Protein AF-0000000070921105 (afdb_homodimer)

Organism: NCBI:txid713585

InterPro domains:
  IPR004942 Roadblock/LAMTOR2 domain [PF03259] (17-95)
  IPR004942 Roadblock/LAMTOR2 domain [SM00960] (6-96)
  IPR053141 Mycobacterial serine protease inhibitor Rv3364c [PTHR36222] (3-110)

Secondary structure (DSSP, 8-state):
-HHHHHHHHHHHHHHH-TTEEEEEEEETTS-EEEEE--TT--HHHHHHHHHHHHHHHHHHHHHTT--SEEEEEEEETTEEEEEEEETTTEEEEEEE-TT--HHHHHHHHHHHHHHHHHH-/-HHHHHHHHHHHHHHH-TTEEEEEEEETTS-EEEEE--TT--HHHHHHHHHHHHHHHHHHHHHTT--SEEEEEEEETTEEEEEEEETTTEEEEEEE-TT--HHHHHHHHHHHHHHHHHH-

Nearest PDB structures (foldseek):
  9jue-assembly1_E  TM=9.634E-01  e=1.262E-12  Promethearchaeum syntrophicum
  7yh1-assembly2_C  TM=9.330E-01  e=8.224E-09  Promethearchaeum syntrophicum
  6izw-assembly1_B  TM=9.252E-01  e=7.390E-08  Myxococcus xanthus DK 1622
  1veu-assembly1_A  TM=7.913E-01  e=1.656E-04  Mus musculus
  2zl1-assembly1_A  TM=7.909E-01  e=2.099E-04  unclassified

Foldseek 3Di:
DLLVLLAVLQVVLCVQDVFWQWKFKAWLQQHTSYIDHDPPDDPVVVSVVLNVCSVVQQVVCVVVVVPGDAKDWDDDPAWIWIWGAQPNTIIMIITGGNPDDVVVSVVSRVVSSPSSNVSD/DLLVLLAVLQVVLCVQDVFWQWKFKAWLQQHTSYIDHDPPDDPVVVSVVLNVCSVVQQVVCVVVVVPGDAKDWDDDPAWIWIWGAQPNTIIMIITGGNPDDVVVSVVSRVVSSPSSNVSD

Sequence (240 aa):
MRADMLDSILKDLNGTSADIEASAVISTDGLMMAALLPAGMDEDRVGAMSAAMLSLGERTAQELARGTMEQVLVKGNKGYILMTGAGSEAVLTVLSKPNAKLGLIFLDVKRAAESIVDVIMRADMLDSILKDLNGTSADIEASAVISTDGLMMAALLPAGMDEDRVGAMSAAMLSLGERTAQELARGTMEQVLVKGNKGYILMTGAGSEAVLTVLSKPNAKLGLIFLDVKRAAESIVDVI

pLDDT: mean 94.78, std 3.34, range [80.25, 97.94]

Solvent-accessible surface area (backbone atoms only — not comparable to full-atom values): 12154 Å² total; per-residue (Å²): 109,62,52,57,53,47,44,50,48,48,52,53,50,47,67,75,33,91,39,41,61,30,38,33,34,28,32,70,89,41,46,76,63,37,72,50,64,50,92,88,61,53,64,68,56,53,36,51,46,51,32,51,49,50,54,51,47,40,50,43,21,49,77,69,65,12,47,58,56,46,33,39,37,40,35,18,77,49,7,36,40,40,35,34,50,17,70,90,52,28,30,38,35,36,32,30,40,58,83,45,61,58,73,58,49,51,52,51,49,51,53,46,23,56,54,48,39,76,62,104,110,60,53,57,51,48,45,48,48,48,50,53,52,46,66,73,33,90,38,42,59,31,37,34,34,29,32,72,89,41,46,76,65,38,73,49,62,49,91,87,61,53,64,68,57,54,35,52,44,49,31,52,49,49,55,50,47,40,49,41,21,48,76,70,63,12,45,58,56,46,35,39,37,40,35,18,77,48,7,37,38,39,36,34,51,17,67,91,52,28,29,38,36,36,31,29,40,59,84,45,60,60,74,58,50,51,52,52,48,51,53,46,24,55,54,47,38,76,62,103

Radius of gyration: 17.74 Å; Cα contacts (8 Å, |Δi|>4): 500; chains: 2; bounding box: 32×57×38 Å

Structure (mmCIF, N/CA/C/O backbone):
data_AF-0000000070921105-model_v1
#
loop_
_entity.id
_entity.type
_entity.pdbx_description
1 polymer 'Roadblock/LAMTOR2 domain-containing protein'
#
loop_
_atom_site.group_PDB
_atom_site.id
_atom_site.type_symbol
_atom_site.label_atom_id
_atom_site.label_alt_id
_atom_site.label_comp_id
_atom_site.label_asym_id
_atom_site.label_entity_id
_atom_site.label_seq_id
_atom_site.pdbx_PDB_ins_code
_atom_site.Cartn_x
_atom_site.Cartn_y
_atom_site.Cartn_z
_atom_site.occupancy
_atom_site.B_iso_or_equiv
_atom_site.auth_seq_id
_atom_site.auth_comp_id
_atom_site.auth_asym_id
_atom_site.auth_atom_id
_atom_site.pdbx_PDB_model_num
ATOM 1 N N . MET A 1 1 ? -5.281 -30.281 -8.977 1 80.25 1 MET A N 1
ATOM 2 C CA . MET A 1 1 ? -6.094 -29.688 -10.039 1 80.25 1 MET A CA 1
ATOM 3 C C . MET A 1 1 ? -6.176 -28.172 -9.883 1 80.25 1 MET A C 1
ATOM 5 O O . MET A 1 1 ? -5.684 -27.422 -10.734 1 80.25 1 MET A O 1
ATOM 9 N N . ARG A 1 2 ? -6.633 -27.672 -8.703 1 84.25 2 ARG A N 1
ATOM 10 C CA . ARG A 1 2 ? -6.742 -26.234 -8.469 1 84.25 2 ARG A CA 1
ATOM 11 C C . ARG A 1 2 ? -5.367 -25.578 -8.43 1 84.25 2 ARG A C 1
ATOM 13 O O . ARG A 1 2 ? -5.176 -24.5 -8.977 1 84.25 2 ARG A O 1
ATOM 20 N N . ALA A 1 3 ? -4.504 -26.359 -7.965 1 87.94 3 ALA A N 1
ATOM 21 C CA . ALA A 1 3 ? -3.146 -25.828 -7.84 1 87.94 3 ALA A CA 1
ATOM 22 C C . ALA A 1 3 ? -2.5 -25.656 -9.211 1 87.94 3 ALA A C 1
ATOM 24 O O . ALA A 1 3 ? -1.793 -24.672 -9.445 1 87.94 3 ALA A O 1
ATOM 25 N N . ASP A 1 4 ? -2.785 -26.578 -10.07 1 93.12 4 ASP A N 1
ATOM 26 C CA . ASP A 1 4 ? -2.227 -26.516 -11.422 1 93.12 4 ASP A CA 1
ATOM 27 C C . ASP A 1 4 ? -2.805 -25.328 -12.195 1 93.12 4 ASP A C 1
ATOM 29 O O . ASP A 1 4 ? -2.096 -24.688 -12.969 1 93.12 4 ASP A O 1
ATOM 33 N N . MET A 1 5 ? -4.039 -25.141 -11.953 1 95.94 5 MET A N 1
ATOM 34 C CA . MET A 1 5 ? -4.703 -24.031 -12.625 1 95.94 5 MET A CA 1
ATOM 35 C C . MET A 1 5 ? -4.16 -22.703 -12.133 1 95.94 5 MET A C 1
ATOM 37 O O . MET A 1 5 ? -3.953 -21.781 -12.922 1 95.94 5 MET A O 1
ATOM 41 N N . LEU A 1 6 ? -3.932 -22.641 -10.852 1 97.31 6 LEU A N 1
ATOM 42 C CA . LEU A 1 6 ? -3.357 -21.422 -10.297 1 97.31 6 LEU A CA 1
ATOM 43 C C . LEU A 1 6 ? -1.952 -21.188 -10.836 1 97.31 6 LEU A C 1
ATOM 45 O O . LEU A 1 6 ? -1.594 -20.047 -11.172 1 97.31 6 LEU A O 1
ATOM 49 N N . ASP A 1 7 ? -1.255 -22.203 -10.93 1 96.75 7 ASP A N 1
ATOM 50 C CA . ASP A 1 7 ? 0.095 -22.109 -11.477 1 96.75 7 ASP A CA 1
ATOM 51 C C . ASP A 1 7 ? 0.071 -21.578 -12.914 1 96.75 7 ASP A C 1
ATOM 53 O O . ASP A 1 7 ? 0.918 -20.781 -13.297 1 96.75 7 ASP A O 1
ATOM 57 N N . SER A 1 8 ? -0.845 -22.078 -13.641 1 97.19 8 SER A N 1
ATOM 58 C CA . SER A 1 8 ? -0.969 -21.656 -15.031 1 97.19 8 SER A CA 1
ATOM 59 C C . SER A 1 8 ? -1.304 -20.172 -15.117 1 97.19 8 SER A C 1
ATOM 61 O O . SER A 1 8 ? -0.765 -19.453 -15.969 1 97.19 8 SER A O 1
ATOM 63 N N . ILE A 1 9 ? -2.174 -19.719 -14.242 1 97.5 9 ILE A N 1
ATOM 64 C CA . ILE A 1 9 ? -2.551 -18.312 -14.203 1 97.5 9 ILE A CA 1
ATOM 65 C C . ILE A 1 9 ? -1.329 -17.453 -13.867 1 97.5 9 ILE A C 1
ATOM 67 O O . ILE A 1 9 ? -1.092 -16.422 -14.5 1 97.5 9 ILE A O 1
ATOM 71 N N . LEU A 1 10 ? -0.538 -17.906 -12.914 1 97.69 10 LEU A N 1
ATOM 72 C CA . LEU A 1 10 ? 0.651 -17.172 -12.508 1 97.69 10 LEU A CA 1
ATOM 73 C C . LEU A 1 10 ? 1.693 -17.156 -13.625 1 97.69 10 LEU A C 1
ATOM 75 O O . LEU A 1 10 ? 2.357 -16.156 -13.852 1 97.69 10 LEU A O 1
ATOM 79 N N . LYS A 1 11 ? 1.817 -18.281 -14.273 1 96.88 11 LYS A N 1
ATOM 80 C CA . LYS A 1 11 ? 2.744 -18.344 -15.398 1 96.88 11 LYS A CA 1
ATOM 81 C C . LYS A 1 11 ? 2.355 -17.359 -16.5 1 96.88 11 LYS A C 1
ATOM 83 O O . LYS A 1 11 ? 3.211 -16.656 -17.031 1 96.88 11 LYS A O 1
ATOM 88 N N . ASP A 1 12 ? 1.1 -17.328 -16.859 1 96.62 12 ASP A N 1
ATOM 89 C CA . ASP A 1 12 ? 0.599 -16.391 -17.859 1 96.62 12 ASP A CA 1
ATOM 90 C C . ASP A 1 12 ? 0.836 -14.938 -17.422 1 96.62 12 ASP A C 1
ATOM 92 O O . ASP A 1 12 ? 1.283 -14.117 -18.219 1 96.62 12 ASP A O 1
ATOM 96 N N . LEU A 1 13 ? 0.566 -14.664 -16.172 1 97.06 13 LEU A N 1
ATOM 97 C CA . LEU A 1 13 ? 0.749 -13.32 -15.633 1 97.06 13 LEU A CA 1
ATOM 98 C C . LEU A 1 13 ? 2.207 -12.891 -15.734 1 97.06 13 LEU A C 1
ATOM 100 O O . LEU A 1 13 ? 2.504 -11.797 -16.234 1 97.06 13 LEU A O 1
ATOM 104 N N . ASN A 1 14 ? 3.092 -13.758 -15.25 1 95 14 ASN A N 1
ATOM 105 C CA . ASN A 1 14 ? 4.516 -13.445 -15.281 1 95 14 ASN A CA 1
ATOM 106 C C . ASN A 1 14 ? 5.027 -13.297 -16.703 1 95 14 ASN A C 1
ATOM 108 O O . ASN A 1 14 ? 6.016 -12.602 -16.953 1 95 14 ASN A O 1
ATOM 112 N N . GLY A 1 15 ? 4.328 -13.938 -17.594 1 92 15 GLY A N 1
ATOM 113 C CA . GLY A 1 15 ? 4.707 -13.883 -18.984 1 92 15 GLY A CA 1
ATOM 114 C C . GLY A 1 15 ? 4.219 -12.633 -19.688 1 92 15 GLY A C 1
ATOM 115 O O . GLY A 1 15 ? 4.738 -12.258 -20.734 1 92 15 GLY A O 1
ATOM 116 N N . THR A 1 16 ? 3.176 -11.945 -19.188 1 89.5 16 THR A N 1
ATOM 117 C CA . THR A 1 16 ? 2.566 -10.781 -19.828 1 89.5 16 THR A CA 1
ATOM 118 C C . THR A 1 16 ? 3.477 -9.562 -19.703 1 89.5 16 THR A C 1
ATOM 120 O O . THR A 1 16 ? 3.412 -8.648 -20.531 1 89.5 16 THR A O 1
ATOM 123 N N . SER A 1 17 ? 4.242 -9.547 -18.578 1 85.44 17 SER A N 1
ATOM 124 C CA . SER A 1 17 ? 5.117 -8.398 -18.375 1 85.44 17 SER A CA 1
ATOM 125 C C . SER A 1 17 ? 6.512 -8.836 -17.938 1 85.44 17 SER A C 1
ATOM 127 O O . SER A 1 17 ? 6.652 -9.562 -16.953 1 85.44 17 SER A O 1
ATOM 129 N N . ALA A 1 18 ? 7.465 -8.344 -18.656 1 87.31 18 ALA A N 1
ATOM 130 C CA . ALA A 1 18 ? 8.852 -8.648 -18.312 1 87.31 18 ALA A CA 1
ATOM 131 C C . ALA A 1 18 ? 9.234 -7.992 -16.984 1 87.31 18 ALA A C 1
ATOM 133 O O . ALA A 1 18 ? 10.25 -8.359 -16.375 1 87.31 18 ALA A O 1
ATOM 134 N N . ASP A 1 19 ? 8.398 -7.156 -16.547 1 93.62 19 ASP A N 1
ATOM 135 C CA . ASP A 1 19 ? 8.742 -6.402 -15.344 1 93.62 19 ASP A CA 1
ATOM 136 C C . ASP A 1 19 ? 8.281 -7.133 -14.086 1 93.62 19 ASP A C 1
ATOM 138 O O . ASP A 1 19 ? 8.656 -6.762 -12.977 1 93.62 19 ASP A O 1
ATOM 142 N N . ILE A 1 20 ? 7.484 -8.188 -14.234 1 95.94 20 ILE A N 1
ATOM 143 C CA . ILE A 1 20 ? 7.07 -8.992 -13.094 1 95.94 20 ILE A CA 1
ATOM 144 C C . ILE A 1 20 ? 8.172 -9.984 -12.727 1 95.94 20 ILE A C 1
ATOM 146 O O . ILE A 1 20 ? 8.641 -10.734 -13.586 1 95.94 20 ILE A O 1
ATOM 150 N N . GLU A 1 21 ? 8.539 -9.953 -11.555 1 95.12 21 GLU A N 1
ATOM 151 C CA . GLU A 1 21 ? 9.633 -10.805 -11.109 1 95.12 21 GLU A CA 1
ATOM 152 C C . GLU A 1 21 ? 9.117 -12.047 -10.383 1 95.12 21 GLU A C 1
ATOM 154 O O . GLU A 1 21 ? 9.773 -13.086 -10.383 1 95.12 21 GLU A O 1
ATOM 159 N N . ALA A 1 22 ? 8 -11.883 -9.711 1 96.38 22 ALA A N 1
ATOM 160 C CA . ALA A 1 22 ? 7.434 -12.961 -8.906 1 96.38 22 ALA A CA 1
ATOM 161 C C . ALA A 1 22 ? 5.934 -12.766 -8.703 1 96.38 22 ALA A C 1
ATOM 163 O O . ALA A 1 22 ? 5.43 -11.641 -8.781 1 96.38 22 ALA A O 1
ATOM 164 N N . SER A 1 23 ? 5.262 -13.844 -8.469 1 97.81 23 SER A N 1
ATO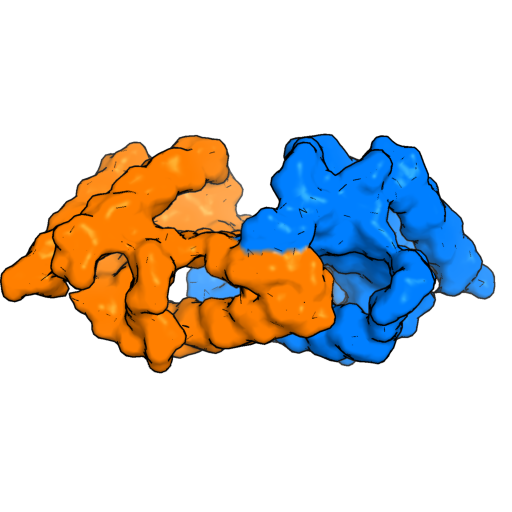M 165 C CA . SER A 1 23 ? 3.838 -13.805 -8.156 1 97.81 23 SER A CA 1
ATOM 166 C C . SER A 1 23 ? 3.438 -14.953 -7.238 1 97.81 23 SER A C 1
ATOM 168 O O . SER A 1 23 ? 4.109 -15.984 -7.195 1 97.81 23 SER A O 1
ATOM 170 N N . ALA A 1 24 ? 2.369 -14.711 -6.516 1 97.69 24 ALA A N 1
ATOM 171 C CA . ALA A 1 24 ? 1.867 -15.727 -5.586 1 97.69 24 ALA A CA 1
ATOM 172 C C . ALA A 1 24 ? 0.389 -15.5 -5.277 1 97.69 24 ALA A C 1
ATOM 174 O O . ALA A 1 24 ? -0.109 -14.375 -5.383 1 97.69 24 ALA A O 1
ATOM 175 N N . VAL A 1 25 ? -0.267 -16.547 -4.941 1 97.75 25 VAL A N 1
ATOM 176 C CA . VAL A 1 25 ? -1.644 -16.5 -4.461 1 97.75 25 VAL A CA 1
ATOM 177 C C . VAL A 1 25 ? -1.696 -16.953 -3 1 97.75 25 VAL A C 1
ATOM 179 O O . VAL A 1 25 ? -1.246 -18.047 -2.662 1 97.75 25 VAL A O 1
ATOM 182 N N . ILE A 1 26 ? -2.205 -16.062 -2.24 1 96.06 26 ILE A N 1
ATOM 183 C CA . ILE A 1 26 ? -2.305 -16.312 -0.805 1 96.06 26 ILE A CA 1
ATOM 184 C C . ILE A 1 26 ? -3.77 -16.281 -0.376 1 96.06 26 ILE A C 1
ATOM 186 O O . ILE A 1 26 ? -4.52 -15.383 -0.782 1 96.06 26 ILE A O 1
ATOM 190 N N . SER A 1 27 ? -4.156 -17.234 0.444 1 95.25 27 SER A N 1
ATOM 191 C CA . SER A 1 27 ? -5.52 -17.234 0.965 1 95.25 27 SER A CA 1
ATOM 192 C C . SER A 1 27 ? -5.719 -16.109 1.987 1 95.25 27 SER A C 1
ATOM 194 O O . SER A 1 27 ? -4.75 -15.57 2.516 1 95.25 27 SER A O 1
ATOM 196 N N . THR A 1 28 ? -7.027 -15.781 2.193 1 92.38 28 THR A N 1
ATOM 197 C CA . THR A 1 28 ? -7.352 -14.695 3.113 1 92.38 28 THR A CA 1
ATOM 198 C C . THR A 1 28 ? -6.895 -15.031 4.531 1 92.38 28 THR A C 1
ATOM 200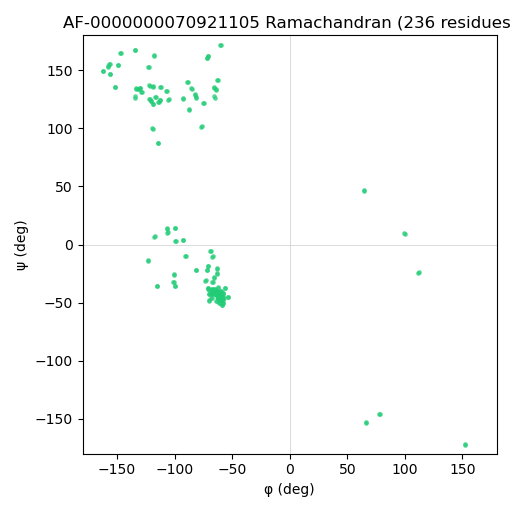 O O . THR A 1 28 ? -6.719 -14.141 5.359 1 92.38 28 THR A O 1
ATOM 203 N N . ASP A 1 29 ? -6.703 -16.281 4.805 1 91.44 29 ASP A N 1
ATOM 204 C CA . ASP A 1 29 ? -6.219 -16.656 6.129 1 91.44 29 ASP A CA 1
ATOM 205 C C . ASP A 1 29 ? -4.695 -16.766 6.148 1 91.44 29 ASP A C 1
ATOM 207 O O . ASP A 1 29 ? -4.109 -17.172 7.148 1 91.44 29 ASP A O 1
ATOM 211 N N . GLY A 1 30 ? -4.039 -16.438 5.043 1 92 30 GLY A N 1
ATOM 212 C CA . GLY A 1 30 ? -2.596 -16.25 5.031 1 92 30 GLY A CA 1
ATOM 213 C C . GLY A 1 30 ? -1.841 -17.453 4.5 1 92 30 GLY A C 1
ATOM 214 O O . GLY A 1 30 ? -0.615 -17.531 4.609 1 92 30 GLY A O 1
ATOM 215 N N . LEU A 1 31 ? -2.5 -18.453 3.936 1 92.81 31 LEU A N 1
ATOM 216 C CA . LEU A 1 31 ? -1.857 -19.656 3.416 1 92.81 31 LEU A CA 1
ATOM 217 C C . LEU A 1 31 ? -1.438 -19.453 1.964 1 92.81 31 LEU A C 1
ATOM 219 O O . LEU A 1 31 ? -2.191 -18.891 1.164 1 92.81 31 LEU A O 1
ATOM 223 N N . MET A 1 32 ? -0.243 -19.984 1.659 1 95 32 MET A N 1
ATOM 224 C CA . MET A 1 32 ? 0.243 -19.953 0.283 1 95 32 MET A CA 1
ATOM 225 C C . MET A 1 32 ? -0.471 -20.984 -0.571 1 95 32 MET A C 1
ATOM 227 O O . MET A 1 32 ? -0.419 -22.188 -0.273 1 95 32 MET A O 1
ATOM 231 N N . MET A 1 33 ? -1.103 -20.547 -1.611 1 96.25 33 MET A N 1
ATOM 232 C CA . MET A 1 33 ? -1.851 -21.453 -2.479 1 96.25 33 MET A CA 1
ATOM 233 C C . MET A 1 33 ? -1.044 -21.797 -3.725 1 96.25 33 MET A C 1
ATOM 235 O O . MET A 1 33 ? -1.153 -22.906 -4.25 1 96.25 33 MET A O 1
ATOM 239 N N . ALA A 1 34 ? -0.314 -20.906 -4.215 1 96.75 34 ALA A N 1
ATOM 240 C CA . ALA A 1 34 ? 0.562 -21.047 -5.375 1 96.75 34 ALA A CA 1
ATOM 241 C C . ALA A 1 34 ? 1.603 -19.922 -5.414 1 96.75 34 ALA A C 1
ATOM 243 O O . ALA A 1 34 ? 1.361 -18.828 -4.914 1 96.75 34 ALA A O 1
ATOM 244 N N . ALA A 1 35 ? 2.74 -20.266 -5.953 1 96.94 35 ALA A N 1
ATOM 245 C CA . ALA A 1 35 ? 3.797 -19.25 -6.059 1 96.94 35 ALA A CA 1
ATOM 246 C C . ALA A 1 35 ? 4.711 -19.547 -7.242 1 96.94 35 ALA A C 1
ATOM 248 O O . ALA A 1 35 ? 5.027 -20.703 -7.523 1 96.94 35 ALA A O 1
ATOM 249 N N . LEU A 1 36 ? 4.988 -18.531 -7.926 1 96.44 36 LEU A N 1
ATOM 250 C CA . LEU A 1 36 ? 6.051 -18.547 -8.93 1 96.44 36 LEU A CA 1
ATOM 251 C C . LEU A 1 36 ? 7.137 -17.531 -8.594 1 96.44 36 LEU A C 1
ATOM 253 O O . LEU A 1 36 ? 6.984 -16.344 -8.867 1 96.44 36 LEU A O 1
ATOM 257 N N . LEU A 1 37 ? 8.195 -18.031 -8.016 1 94.94 37 LEU A N 1
ATOM 258 C CA . LEU A 1 37 ? 9.297 -17.203 -7.531 1 94.94 37 LEU A CA 1
ATOM 259 C C . LEU A 1 37 ? 10.609 -17.594 -8.188 1 94.94 37 LEU A C 1
ATOM 261 O O . LEU A 1 37 ? 10.852 -18.781 -8.453 1 94.94 37 LEU A O 1
ATOM 265 N N . PRO A 1 38 ? 11.32 -16.547 -8.555 1 89.12 38 PRO A N 1
ATOM 266 C CA . PRO A 1 38 ? 12.648 -16.891 -9.055 1 89.12 38 PRO A CA 1
ATOM 267 C C . PRO A 1 38 ? 13.5 -17.625 -8.016 1 89.12 38 PRO A C 1
ATOM 269 O O . PRO A 1 38 ? 13.141 -17.656 -6.836 1 89.12 38 PRO A O 1
ATOM 272 N N . ALA A 1 39 ? 14.641 -18.094 -8.555 1 85.38 39 ALA A N 1
ATOM 273 C CA . ALA A 1 39 ? 15.586 -18.781 -7.676 1 85.38 39 ALA A CA 1
ATOM 274 C C . ALA A 1 39 ? 16.156 -17.812 -6.641 1 85.38 39 ALA A C 1
ATOM 276 O O . ALA A 1 39 ? 16.469 -16.656 -6.957 1 85.38 39 ALA A O 1
ATOM 277 N N . GLY A 1 40 ? 16.109 -18.109 -5.383 1 85.12 40 GLY A N 1
ATOM 278 C CA . GLY A 1 40 ? 16.703 -17.266 -4.348 1 85.12 40 GLY A CA 1
ATOM 279 C C . GLY A 1 40 ? 15.664 -16.609 -3.457 1 85.12 40 GLY A C 1
ATOM 280 O O . GLY A 1 40 ? 15.984 -16.141 -2.365 1 85.12 40 GLY A O 1
ATOM 281 N N . MET A 1 41 ? 14.492 -16.484 -4.066 1 87.25 41 MET A N 1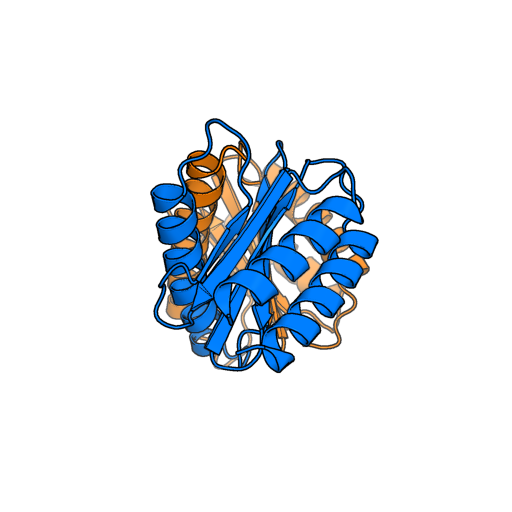
ATOM 282 C CA . MET A 1 41 ? 13.445 -15.922 -3.227 1 87.25 41 MET A CA 1
ATOM 283 C C . MET A 1 41 ? 12.766 -17 -2.387 1 87.25 41 MET A C 1
ATOM 285 O O . MET A 1 41 ? 12.438 -18.062 -2.896 1 87.25 41 MET A O 1
ATOM 289 N N . ASP A 1 42 ? 12.602 -16.703 -1.17 1 92.44 42 ASP A N 1
ATOM 290 C CA . ASP A 1 42 ? 12.055 -17.625 -0.181 1 92.44 42 ASP A CA 1
ATOM 291 C C . ASP A 1 42 ? 10.531 -17.547 -0.134 1 92.44 42 ASP A C 1
ATOM 293 O O . ASP A 1 42 ? 9.969 -16.531 0.295 1 92.44 42 ASP A O 1
ATOM 297 N N . GLU A 1 43 ? 9.898 -18.594 -0.47 1 93.19 43 GLU A N 1
ATOM 298 C CA . GLU A 1 43 ? 8.438 -18.656 -0.502 1 93.19 43 GLU A CA 1
ATOM 299 C C . GLU A 1 43 ? 7.848 -18.359 0.873 1 93.19 43 GLU A C 1
ATOM 301 O O . GLU A 1 43 ? 6.832 -17.672 0.982 1 93.19 43 GLU A O 1
ATOM 306 N N . ASP A 1 44 ? 8.5 -18.891 1.887 1 93.25 44 ASP A N 1
ATOM 307 C CA . ASP A 1 44 ? 8.016 -18.688 3.246 1 93.25 44 ASP A CA 1
ATOM 308 C C . ASP A 1 44 ? 8.07 -17.203 3.623 1 93.25 44 ASP A C 1
ATOM 310 O O . ASP A 1 44 ? 7.152 -16.688 4.254 1 93.25 44 ASP A O 1
ATOM 314 N N . ARG A 1 45 ? 9.133 -16.609 3.189 1 94.19 45 ARG A N 1
ATOM 315 C CA . ARG A 1 45 ? 9.289 -15.18 3.475 1 94.19 45 ARG A CA 1
ATOM 316 C C . ARG A 1 45 ? 8.25 -14.352 2.729 1 94.19 45 ARG A C 1
ATOM 318 O O . ARG A 1 45 ? 7.594 -13.492 3.32 1 94.19 45 ARG A O 1
ATOM 325 N N . VAL A 1 46 ? 8.086 -14.641 1.491 1 94.44 46 VAL A N 1
ATOM 326 C CA . VAL A 1 46 ? 7.105 -13.938 0.67 1 94.44 46 VAL A CA 1
ATOM 327 C C . VAL A 1 46 ? 5.703 -14.141 1.245 1 94.44 46 VAL A C 1
ATOM 329 O O . VAL A 1 46 ? 4.941 -13.18 1.394 1 94.44 46 VAL A O 1
ATOM 332 N N . GLY A 1 47 ? 5.41 -15.375 1.594 1 94.94 47 GLY A N 1
ATOM 333 C CA . GLY A 1 47 ? 4.117 -15.695 2.176 1 94.94 47 GLY A CA 1
ATOM 334 C C . GLY A 1 47 ? 3.852 -14.953 3.475 1 94.94 47 GLY A C 1
ATOM 335 O O . GLY A 1 47 ? 2.775 -14.375 3.658 1 94.94 47 GLY A O 1
ATOM 336 N N . ALA A 1 48 ? 4.816 -14.945 4.402 1 95.94 48 ALA A N 1
ATOM 337 C CA . ALA A 1 48 ? 4.684 -14.312 5.711 1 95.94 48 ALA A CA 1
ATOM 338 C C . ALA A 1 48 ? 4.457 -12.805 5.574 1 95.94 48 ALA A C 1
ATOM 340 O O . ALA A 1 48 ? 3.562 -12.25 6.207 1 95.94 48 ALA A O 1
ATOM 341 N N . MET A 1 49 ? 5.246 -12.164 4.688 1 96.06 49 MET A N 1
ATOM 342 C CA . MET A 1 49 ? 5.141 -10.719 4.5 1 96.06 49 MET A CA 1
ATOM 343 C C . MET A 1 49 ? 3.812 -10.352 3.848 1 96.06 49 MET A C 1
ATOM 345 O O . MET A 1 49 ? 3.164 -9.383 4.254 1 96.06 49 MET A O 1
ATOM 349 N N . SER A 1 50 ? 3.439 -11.133 2.855 1 95.56 50 SER A N 1
ATOM 350 C CA . SER A 1 50 ? 2.178 -10.883 2.168 1 95.56 50 SER A CA 1
ATOM 351 C C . SER A 1 50 ? 0.991 -11.031 3.115 1 95.56 50 SER A C 1
ATOM 353 O O . SER A 1 50 ? 0.083 -10.195 3.117 1 95.56 50 SER A O 1
ATOM 355 N N . ALA A 1 51 ? 1.066 -12.117 3.934 1 95.62 51 ALA A N 1
ATOM 356 C CA . ALA A 1 51 ? 0.004 -12.344 4.91 1 95.62 51 ALA A CA 1
ATOM 357 C C . ALA A 1 51 ? -0.061 -11.203 5.922 1 95.62 51 ALA A C 1
ATOM 359 O O . ALA A 1 51 ? -1.147 -10.719 6.258 1 95.62 51 ALA A O 1
ATOM 360 N N . ALA A 1 52 ? 1.047 -10.781 6.406 1 96.62 52 ALA A N 1
ATOM 361 C CA . ALA A 1 52 ? 1.103 -9.688 7.371 1 96.62 52 ALA A CA 1
ATOM 362 C C . ALA A 1 52 ? 0.552 -8.398 6.773 1 96.62 52 ALA A C 1
ATOM 364 O O . ALA A 1 52 ? -0.243 -7.699 7.406 1 96.62 52 ALA A O 1
ATOM 365 N N . MET A 1 53 ? 0.921 -8.094 5.535 1 96.06 53 MET A N 1
ATOM 366 C CA . MET A 1 53 ? 0.466 -6.895 4.844 1 96.06 53 MET A CA 1
ATOM 367 C C . MET A 1 53 ? -1.036 -6.949 4.586 1 96.06 53 MET A C 1
ATOM 369 O O . MET A 1 53 ? -1.73 -5.938 4.715 1 96.06 53 MET A O 1
ATOM 373 N N . LEU A 1 54 ? -1.411 -8.086 4.195 1 94.38 54 LEU A N 1
ATOM 374 C CA . LEU A 1 54 ? -2.84 -8.289 3.973 1 94.38 54 LEU A CA 1
ATOM 375 C C . LEU A 1 54 ? -3.631 -8.023 5.25 1 94.38 54 LEU A C 1
ATOM 377 O O . LEU A 1 54 ? -4.602 -7.266 5.234 1 94.38 54 LEU A O 1
ATOM 381 N N . SER A 1 55 ? -3.24 -8.648 6.305 1 95.56 55 SER A N 1
ATOM 382 C CA . SER A 1 55 ? -3.91 -8.516 7.594 1 95.56 55 SER A CA 1
ATOM 383 C C . SER A 1 55 ? -3.938 -7.059 8.047 1 95.56 55 SER A C 1
ATOM 385 O O . SER A 1 55 ? -5 -6.523 8.375 1 95.56 55 SER A O 1
ATOM 387 N N . LEU A 1 56 ? -2.83 -6.41 8.031 1 96.5 56 LEU A N 1
ATOM 388 C CA . LEU A 1 56 ? -2.748 -5.031 8.492 1 96.5 56 LEU A CA 1
ATOM 389 C C . LEU A 1 56 ? -3.467 -4.094 7.523 1 96.5 56 LEU A C 1
ATOM 391 O O . LEU A 1 56 ? -4.078 -3.107 7.949 1 96.5 56 LEU A O 1
ATOM 395 N N . GLY A 1 57 ? -3.342 -4.336 6.219 1 96.75 57 GLY A N 1
ATOM 396 C CA . GLY A 1 57 ? -4.059 -3.543 5.23 1 96.75 57 GLY A CA 1
ATOM 397 C C . GLY A 1 57 ? -5.562 -3.557 5.43 1 96.75 57 GLY A C 1
ATOM 398 O O . GLY A 1 57 ? -6.207 -2.508 5.391 1 96.75 57 GLY A O 1
ATOM 399 N N . GLU A 1 58 ? -6.121 -4.711 5.648 1 95.5 58 GLU A N 1
ATOM 400 C CA . GLU A 1 58 ? -7.547 -4.848 5.922 1 95.5 58 GLU A CA 1
ATOM 401 C C . GLU A 1 58 ? -7.941 -4.09 7.188 1 95.5 58 GLU A C 1
ATOM 403 O O . GLU A 1 58 ? -8.945 -3.377 7.203 1 95.5 58 GLU A O 1
ATOM 408 N N . ARG A 1 59 ? -7.156 -4.293 8.195 1 96.19 59 ARG A N 1
ATOM 409 C CA . ARG A 1 59 ? -7.426 -3.619 9.461 1 96.19 59 ARG A CA 1
ATOM 410 C C . ARG A 1 59 ? -7.359 -2.105 9.297 1 96.19 59 ARG A C 1
ATOM 412 O O . ARG A 1 59 ? -8.211 -1.382 9.828 1 96.19 59 ARG A O 1
ATOM 419 N N . THR A 1 60 ? -6.375 -1.592 8.617 1 97.06 60 THR A N 1
ATOM 420 C CA . THR A 1 60 ? -6.195 -0.161 8.398 1 97.06 60 THR A CA 1
ATOM 421 C C . THR A 1 60 ? -7.363 0.42 7.613 1 97.06 60 THR A C 1
ATOM 423 O O . THR A 1 60 ? -7.891 1.478 7.961 1 97.06 60 THR A O 1
ATOM 426 N N . ALA A 1 61 ? -7.766 -0.277 6.535 1 96.94 61 ALA A N 1
ATOM 427 C CA . ALA A 1 61 ? -8.906 0.16 5.742 1 96.94 61 ALA A CA 1
ATOM 428 C C . ALA A 1 61 ? -10.164 0.267 6.602 1 96.94 61 ALA A C 1
ATOM 430 O O . ALA A 1 61 ? -10.922 1.234 6.488 1 96.94 61 ALA A O 1
ATOM 431 N N . GLN A 1 62 ? -10.352 -0.698 7.477 1 96.06 62 GLN A N 1
ATOM 432 C CA . GLN A 1 62 ? -11.523 -0.702 8.352 1 96.06 62 GLN A CA 1
ATOM 433 C C . GLN A 1 62 ? -11.43 0.407 9.391 1 96.06 62 GLN A C 1
ATOM 435 O O . GLN A 1 62 ? -12.375 1.18 9.562 1 96.06 62 GLN A O 1
ATOM 440 N N . GLU A 1 63 ? -10.312 0.504 10.039 1 95.12 63 GLU A N 1
ATOM 441 C CA . GLU A 1 63 ? -10.125 1.444 11.141 1 95.12 63 GLU A CA 1
ATOM 442 C C . GLU A 1 63 ? -10.203 2.889 10.648 1 95.12 63 GLU A C 1
ATOM 444 O O . GLU A 1 63 ? -10.648 3.775 11.383 1 95.12 63 GLU A O 1
ATOM 449 N N . LEU A 1 64 ? -9.844 3.139 9.406 1 95.69 64 LEU A N 1
ATOM 450 C CA . LEU A 1 64 ? -9.82 4.5 8.883 1 95.69 64 LEU A CA 1
ATOM 451 C C . LEU A 1 64 ? -10.984 4.727 7.922 1 95.69 64 LEU A C 1
ATOM 453 O O . LEU A 1 64 ? -10.938 5.629 7.082 1 95.69 64 LEU A O 1
ATOM 457 N N . ALA A 1 65 ? -11.945 3.838 7.93 1 94.69 65 ALA A N 1
ATOM 458 C CA . ALA A 1 65 ? -13.242 3.977 7.273 1 94.69 65 ALA A CA 1
ATOM 459 C C . ALA A 1 65 ? -13.078 4.051 5.758 1 94.69 65 ALA A C 1
ATOM 461 O O . ALA A 1 65 ? -13.664 4.922 5.105 1 94.69 65 ALA A O 1
ATOM 462 N N . ARG A 1 66 ? -12.266 3.141 5.289 1 96.06 66 ARG A N 1
ATOM 463 C CA . ARG A 1 66 ? -12.109 3.047 3.84 1 96.06 66 ARG A CA 1
ATOM 464 C C . ARG A 1 66 ? -12.828 1.822 3.287 1 96.06 66 ARG A C 1
ATOM 466 O O . ARG A 1 66 ? -12.562 1.392 2.164 1 96.06 66 ARG A O 1
ATOM 473 N N . GLY A 1 67 ? -13.633 1.142 4.016 1 95.88 67 GLY A N 1
ATOM 474 C CA . GLY A 1 67 ? -14.43 0.014 3.559 1 95.88 67 GLY A CA 1
ATOM 475 C C . GLY A 1 67 ? -13.625 -1.265 3.416 1 95.88 67 GLY A C 1
ATOM 476 O O . GLY A 1 67 ? -12.75 -1.546 4.234 1 95.88 67 GLY A O 1
ATOM 477 N N . THR A 1 68 ? -14 -2.104 2.383 1 95 68 THR A N 1
ATOM 478 C CA . THR A 1 68 ? -13.336 -3.377 2.123 1 95 68 THR A CA 1
ATOM 479 C C . THR A 1 68 ? -12.055 -3.162 1.319 1 95 68 THR A C 1
ATOM 481 O O . THR A 1 68 ? -12.07 -2.482 0.291 1 95 68 THR A O 1
ATOM 484 N N . MET A 1 69 ? -11.016 -3.756 1.855 1 94.94 69 MET A N 1
ATOM 485 C CA . MET A 1 69 ? -9.727 -3.613 1.193 1 94.94 69 MET A CA 1
ATOM 486 C C . MET A 1 69 ? -9.734 -4.301 -0.168 1 94.94 69 MET A C 1
ATOM 488 O O . MET A 1 69 ? -10.141 -5.457 -0.282 1 94.94 69 MET A O 1
ATOM 492 N N . GLU A 1 70 ? -9.227 -3.67 -1.172 1 95.5 70 GLU A N 1
ATOM 493 C CA . GLU A 1 70 ? -9.156 -4.211 -2.525 1 95.5 70 GLU A CA 1
ATOM 494 C C . GLU A 1 70 ? -7.711 -4.418 -2.969 1 95.5 70 GLU A C 1
ATOM 496 O O . GLU A 1 70 ? -7.398 -5.398 -3.646 1 95.5 70 GLU A O 1
ATOM 501 N N . GLN A 1 71 ? -6.859 -3.447 -2.492 1 96.62 71 GLN A N 1
ATOM 502 C CA . GLN A 1 71 ? -5.504 -3.475 -3.025 1 96.62 71 GLN A CA 1
ATOM 503 C C . GLN A 1 71 ? -4.523 -2.797 -2.072 1 96.62 71 GLN A C 1
ATOM 505 O O . GLN A 1 71 ? -4.883 -1.841 -1.382 1 96.62 71 GLN A O 1
ATOM 510 N N . VAL A 1 72 ? -3.273 -3.293 -2.023 1 97.69 72 VAL A N 1
ATOM 511 C CA . VAL A 1 72 ? -2.158 -2.648 -1.335 1 97.69 72 VAL A CA 1
ATOM 512 C C . VAL A 1 72 ? -0.958 -2.551 -2.273 1 97.69 72 VAL A C 1
ATOM 514 O O . VAL A 1 72 ? -0.608 -3.523 -2.947 1 97.69 72 VAL A O 1
ATOM 517 N N . LEU A 1 73 ? -0.401 -1.434 -2.359 1 97.62 73 LEU A N 1
ATOM 518 C CA . LEU A 1 73 ? 0.817 -1.214 -3.131 1 97.62 73 LEU A CA 1
ATOM 519 C C . LEU A 1 73 ? 1.931 -0.667 -2.246 1 97.62 73 LEU A C 1
ATOM 521 O O . LEU A 1 73 ? 1.729 0.309 -1.519 1 97.62 73 LEU A O 1
ATOM 525 N N . VAL A 1 74 ? 3.055 -1.336 -2.25 1 97.75 74 VAL A N 1
ATOM 526 C CA . VAL A 1 74 ? 4.266 -0.844 -1.6 1 97.75 74 VAL A CA 1
ATOM 527 C C . VAL A 1 74 ? 5.32 -0.519 -2.65 1 97.75 74 VAL A C 1
ATOM 529 O O . VAL A 1 74 ? 5.68 -1.373 -3.465 1 97.75 74 VAL A O 1
ATOM 532 N N . LYS A 1 75 ? 5.762 0.7 -2.586 1 97.06 75 LYS A N 1
ATOM 533 C CA . LYS A 1 75 ? 6.828 1.132 -3.482 1 97.06 75 LYS A CA 1
ATOM 534 C C . LYS A 1 75 ? 8.156 1.256 -2.738 1 97.06 75 LYS A C 1
ATOM 536 O O . LYS A 1 75 ? 8.258 2.012 -1.77 1 97.06 75 LYS A O 1
ATOM 541 N N . GLY A 1 76 ? 9.102 0.586 -3.234 1 96.44 76 GLY A N 1
ATOM 542 C CA . GLY A 1 76 ? 10.5 0.776 -2.871 1 96.44 76 GLY A CA 1
ATOM 543 C C . GLY A 1 76 ? 11.367 1.21 -4.039 1 96.44 76 GLY A C 1
ATOM 544 O O . GLY A 1 76 ? 10.953 1.103 -5.195 1 96.44 76 GLY A O 1
ATOM 545 N N . ASN A 1 77 ? 12.562 1.745 -3.732 1 96.31 77 ASN A N 1
ATOM 546 C CA . ASN A 1 77 ? 13.422 2.266 -4.785 1 96.31 77 ASN A CA 1
ATOM 547 C C . ASN A 1 77 ? 13.977 1.145 -5.664 1 96.31 77 ASN A C 1
ATOM 549 O O . ASN A 1 77 ? 14.523 1.404 -6.734 1 96.31 77 ASN A O 1
ATOM 553 N N . LYS A 1 78 ? 13.734 -0.154 -5.324 1 97.44 78 LYS A N 1
ATOM 554 C CA . LYS A 1 78 ? 14.227 -1.265 -6.133 1 97.44 78 LYS A CA 1
ATOM 555 C C . LYS A 1 78 ? 13.078 -2.086 -6.707 1 97.44 78 LYS A C 1
ATOM 557 O O . LYS A 1 78 ? 13.297 -3.152 -7.285 1 97.44 78 LYS A O 1
ATOM 562 N N . GLY A 1 79 ? 11.836 -1.589 -6.512 1 97.19 79 GLY A N 1
ATOM 563 C CA . GLY A 1 79 ? 10.719 -2.311 -7.102 1 97.19 79 GLY A CA 1
ATOM 564 C C . GLY A 1 79 ? 9.414 -2.121 -6.34 1 97.19 79 GLY A C 1
ATOM 565 O O . GLY A 1 79 ? 9.344 -1.312 -5.414 1 97.19 79 GLY A O 1
ATOM 566 N N . TYR A 1 80 ? 8.375 -2.938 -6.781 1 97.69 80 TYR A N 1
ATOM 567 C CA . TYR A 1 80 ? 7.035 -2.816 -6.211 1 97.69 80 TYR A CA 1
ATOM 568 C C . TYR A 1 80 ? 6.566 -4.148 -5.637 1 97.69 80 TYR A C 1
ATOM 570 O O . TYR A 1 80 ? 6.98 -5.211 -6.102 1 97.69 80 TYR A O 1
ATOM 578 N N . ILE A 1 81 ? 5.723 -4.016 -4.68 1 97.94 81 ILE A N 1
ATOM 579 C CA . ILE A 1 81 ? 4.871 -5.102 -4.207 1 97.94 81 ILE A CA 1
ATOM 580 C C . ILE A 1 81 ? 3.402 -4.719 -4.391 1 97.94 81 ILE A C 1
ATOM 582 O O . ILE A 1 81 ? 2.955 -3.691 -3.881 1 97.94 81 ILE A O 1
ATOM 586 N N . LEU A 1 82 ? 2.707 -5.496 -5.121 1 97.81 82 LEU A N 1
ATOM 587 C CA . LEU A 1 82 ? 1.289 -5.254 -5.363 1 97.81 82 LEU A CA 1
ATOM 588 C C . LEU A 1 82 ? 0.448 -6.434 -4.887 1 97.81 82 LEU A C 1
ATOM 590 O O . LEU A 1 82 ? 0.678 -7.57 -5.305 1 97.81 82 LEU A O 1
ATOM 594 N N . MET A 1 83 ? -0.453 -6.156 -4.051 1 97.62 83 MET A N 1
ATOM 595 C CA . MET A 1 83 ? -1.401 -7.156 -3.566 1 97.62 83 MET A CA 1
ATOM 596 C C . MET A 1 83 ? -2.826 -6.793 -3.973 1 97.62 83 MET A C 1
ATOM 598 O O . MET A 1 83 ? -3.293 -5.688 -3.699 1 97.62 83 MET A O 1
ATOM 602 N N . THR A 1 84 ? -3.445 -7.707 -4.578 1 97.12 84 THR A N 1
ATOM 603 C CA . THR A 1 84 ? -4.797 -7.469 -5.078 1 97.12 84 THR A CA 1
ATOM 604 C C . THR A 1 84 ? -5.738 -8.586 -4.637 1 97.12 84 THR A C 1
ATOM 606 O O . THR A 1 84 ? -5.414 -9.766 -4.762 1 97.12 84 THR A O 1
ATOM 609 N N . GLY A 1 85 ? -6.867 -8.188 -4.184 1 95.5 85 GLY A N 1
ATOM 610 C CA . GLY A 1 85 ? -7.867 -9.172 -3.801 1 95.5 85 GLY A CA 1
ATOM 611 C C . GLY A 1 85 ? -8.352 -10.016 -4.965 1 95.5 85 GLY A C 1
ATOM 612 O O . GLY A 1 85 ? -8.602 -9.492 -6.055 1 95.5 85 GLY A O 1
ATOM 613 N N . ALA A 1 86 ? -8.406 -11.266 -4.746 1 96.25 86 ALA A N 1
ATOM 614 C CA . ALA A 1 86 ? -9.008 -12.227 -5.668 1 96.25 86 ALA A CA 1
ATOM 615 C C . ALA A 1 86 ? -10.242 -12.883 -5.055 1 96.25 86 ALA A C 1
ATOM 617 O O . ALA A 1 86 ? -10.148 -13.977 -4.488 1 96.25 86 ALA A O 1
ATOM 618 N N . GLY A 1 87 ? -11.375 -12.211 -5.254 1 92.06 87 GLY A N 1
ATOM 619 C CA . GLY A 1 87 ? -12.562 -12.703 -4.566 1 92.06 87 GLY A CA 1
ATOM 620 C C . GLY A 1 87 ? -12.477 -12.57 -3.057 1 92.06 87 GLY A C 1
ATOM 621 O O . GLY A 1 87 ? -11.805 -11.664 -2.545 1 92.06 87 GLY A O 1
ATOM 622 N N . SER A 1 88 ? -13.203 -13.445 -2.377 1 91.19 88 SER A N 1
ATOM 623 C CA . SER A 1 88 ? -13.281 -13.328 -0.924 1 91.19 88 SER A CA 1
ATOM 624 C C . SER A 1 88 ? -12.32 -14.281 -0.236 1 91.19 88 SER A C 1
ATOM 626 O O . SER A 1 88 ? -12.164 -14.25 0.987 1 91.19 88 SER A O 1
ATOM 628 N N . GLU A 1 89 ? -11.531 -15.008 -1.031 1 93.56 89 GLU A N 1
ATOM 629 C CA . GLU A 1 89 ? -10.82 -16.109 -0.394 1 93.56 89 GLU A CA 1
ATOM 630 C C . GLU A 1 89 ? -9.312 -15.984 -0.596 1 93.56 89 GLU A C 1
ATOM 632 O O . GLU A 1 89 ? -8.539 -16.672 0.061 1 93.56 89 GLU A O 1
ATOM 637 N N . ALA A 1 90 ? -8.938 -15.078 -1.532 1 96 90 ALA A N 1
ATOM 638 C CA . ALA A 1 90 ? -7.512 -15.078 -1.855 1 96 90 ALA A CA 1
ATOM 639 C C . ALA A 1 90 ? -7.027 -13.672 -2.209 1 96 90 ALA A C 1
ATOM 641 O O . ALA A 1 90 ? -7.836 -12.773 -2.443 1 96 90 ALA A O 1
ATOM 642 N N . VAL A 1 91 ? -5.719 -13.578 -2.184 1 96.56 91 VAL A N 1
ATOM 643 C CA . VAL A 1 91 ? -5.02 -12.375 -2.615 1 96.56 91 VAL A CA 1
ATOM 644 C C . VAL A 1 91 ? -3.893 -12.742 -3.576 1 96.56 91 VAL A C 1
ATOM 646 O O . VAL A 1 91 ? -3.178 -13.727 -3.355 1 96.56 91 VAL A O 1
ATOM 649 N N . LEU A 1 92 ? -3.846 -11.992 -4.633 1 97.81 92 LEU A N 1
ATOM 650 C CA . LEU A 1 92 ? -2.736 -12.117 -5.57 1 97.81 92 LEU A CA 1
ATOM 651 C C . LEU A 1 92 ? -1.627 -11.125 -5.23 1 97.81 92 LEU A C 1
ATOM 653 O O . LEU A 1 92 ? -1.878 -9.922 -5.098 1 97.81 92 LEU A O 1
ATOM 657 N N . THR A 1 93 ? -0.392 -11.633 -5.059 1 97.81 93 THR A N 1
ATOM 658 C CA . THR A 1 93 ? 0.773 -10.805 -4.785 1 97.81 93 THR A CA 1
ATOM 659 C C . THR A 1 93 ? 1.749 -10.836 -5.957 1 97.81 93 THR A C 1
ATOM 661 O O . THR A 1 93 ? 2.08 -11.906 -6.469 1 97.81 93 THR A O 1
ATOM 664 N N . VAL A 1 94 ? 2.219 -9.664 -6.293 1 97.88 94 VAL A N 1
ATOM 665 C CA . VAL A 1 94 ? 3.148 -9.531 -7.41 1 97.88 94 VAL A CA 1
ATOM 666 C C . VAL A 1 94 ? 4.324 -8.648 -7 1 97.88 94 VAL A C 1
ATOM 668 O O . VAL A 1 94 ? 4.141 -7.609 -6.367 1 97.88 94 VAL A O 1
ATOM 671 N N . LEU A 1 95 ? 5.496 -9.078 -7.305 1 97.38 95 LEU A N 1
ATOM 672 C CA . LEU A 1 95 ? 6.715 -8.289 -7.184 1 97.38 95 LEU A CA 1
ATOM 673 C C . LEU A 1 95 ? 7.219 -7.855 -8.555 1 97.38 95 LEU A C 1
ATOM 675 O O . LEU A 1 95 ? 7.285 -8.664 -9.484 1 97.38 95 LEU A O 1
ATOM 679 N N . SER A 1 96 ? 7.527 -6.637 -8.68 1 97.19 96 SER A N 1
ATOM 680 C CA . SER A 1 96 ? 7.957 -6.137 -9.977 1 97.19 96 SER A CA 1
ATOM 681 C C . SER A 1 96 ? 9.195 -5.25 -9.852 1 97.19 96 SER A C 1
ATOM 683 O O . SER A 1 96 ? 9.578 -4.867 -8.742 1 97.19 96 SER A O 1
ATOM 685 N N . LYS A 1 97 ? 9.781 -4.977 -10.977 1 96.19 97 LYS A N 1
ATOM 686 C CA . LYS A 1 97 ? 10.93 -4.09 -11.078 1 96.19 97 LYS A CA 1
ATOM 687 C C . LYS A 1 97 ? 10.531 -2.637 -10.836 1 96.19 97 LYS A C 1
ATOM 689 O O . LYS A 1 97 ? 9.352 -2.293 -10.914 1 96.19 97 LYS A O 1
ATOM 694 N N . PRO A 1 98 ? 11.5 -1.787 -10.539 1 95.44 98 PRO A N 1
ATOM 695 C CA . PRO A 1 98 ? 11.172 -0.396 -10.219 1 95.44 98 PRO A CA 1
ATOM 696 C C . PRO A 1 98 ? 10.727 0.404 -11.438 1 95.44 98 PRO A C 1
ATOM 698 O O . PRO A 1 98 ? 10.023 1.406 -11.297 1 95.44 98 PRO A O 1
ATOM 701 N N . ASN A 1 99 ? 11.078 -0.017 -12.625 1 93.81 99 ASN A N 1
ATOM 702 C CA . ASN A 1 99 ? 10.727 0.722 -13.836 1 93.81 99 ASN A CA 1
ATOM 703 C C . ASN A 1 99 ? 9.508 0.123 -14.523 1 93.81 99 ASN A C 1
ATOM 705 O O . ASN A 1 99 ? 9.219 0.445 -15.68 1 93.81 99 ASN A O 1
ATOM 709 N N . ALA A 1 100 ? 8.844 -0.717 -13.781 1 93.38 100 ALA A N 1
ATOM 710 C CA . ALA A 1 100 ? 7.66 -1.353 -14.352 1 93.38 100 ALA A CA 1
ATOM 711 C C . ALA A 1 100 ? 6.586 -0.319 -14.68 1 93.38 100 ALA A C 1
ATOM 713 O O . ALA A 1 100 ? 6.418 0.662 -13.945 1 93.38 100 ALA A O 1
ATOM 714 N N . LYS A 1 101 ? 5.938 -0.559 -15.773 1 90.88 101 LYS A N 1
ATOM 715 C CA . LYS A 1 101 ? 4.766 0.242 -16.109 1 90.88 101 LYS A CA 1
ATOM 716 C C . LYS A 1 101 ? 3.553 -0.181 -15.289 1 90.88 101 LYS A C 1
ATOM 718 O O . LYS A 1 101 ? 2.801 -1.072 -15.688 1 90.88 101 LYS A O 1
ATOM 723 N N . LEU A 1 102 ? 3.242 0.546 -14.273 1 91.5 102 LEU A N 1
ATOM 724 C CA . LEU A 1 102 ? 2.268 0.142 -13.266 1 91.5 102 LEU A CA 1
ATOM 725 C C . LEU A 1 102 ? 0.874 0.026 -13.875 1 91.5 102 LEU A C 1
ATOM 727 O O . LEU A 1 102 ? 0.108 -0.87 -13.516 1 91.5 102 LEU A O 1
ATOM 731 N N . GLY A 1 103 ? 0.601 0.97 -14.773 1 89.69 103 GLY A N 1
ATOM 732 C CA . GLY A 1 103 ? -0.693 0.889 -15.43 1 89.69 103 GLY A CA 1
ATOM 733 C 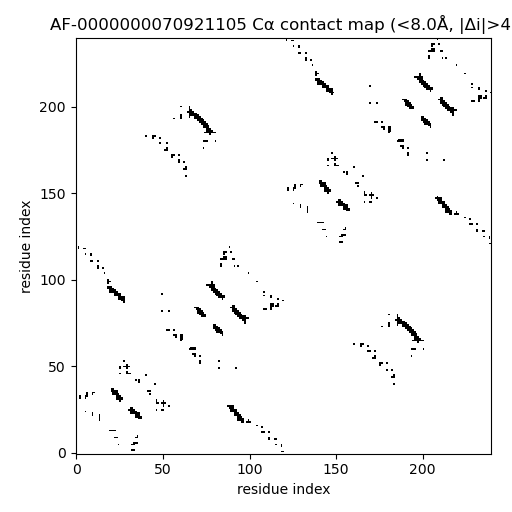C . GLY A 1 103 ? -0.954 -0.461 -16.078 1 89.69 103 GLY A C 1
ATOM 734 O O . GLY A 1 103 ? -2.029 -1.039 -15.898 1 89.69 103 GLY A O 1
ATOM 735 N N . LEU A 1 104 ? -0.015 -0.967 -16.766 1 92.19 104 LEU A N 1
ATOM 736 C CA . LEU A 1 104 ? -0.134 -2.258 -17.438 1 92.19 104 LEU A CA 1
ATOM 737 C C . LEU A 1 104 ? -0.167 -3.396 -16.422 1 92.19 104 LEU A C 1
ATOM 739 O O . LEU A 1 104 ? -0.944 -4.34 -16.562 1 92.19 104 LEU A O 1
ATOM 743 N N . ILE A 1 105 ? 0.667 -3.285 -15.469 1 94.44 105 ILE A N 1
ATOM 744 C CA . ILE A 1 105 ? 0.712 -4.316 -14.438 1 94.44 105 ILE A CA 1
ATOM 745 C C . ILE A 1 105 ? -0.633 -4.387 -13.719 1 94.44 105 ILE A C 1
ATOM 747 O O . ILE A 1 105 ? -1.154 -5.477 -13.469 1 94.44 105 ILE A O 1
ATOM 751 N N . PHE A 1 106 ? -1.192 -3.268 -13.453 1 94.62 106 PHE A N 1
ATOM 752 C CA . PHE A 1 106 ? -2.5 -3.236 -12.812 1 94.62 106 PHE A CA 1
ATOM 753 C C . PHE A 1 106 ? -3.535 -3.977 -13.648 1 94.62 106 PHE A C 1
ATOM 755 O O . PHE A 1 106 ? -4.32 -4.766 -13.117 1 94.62 106 PHE A O 1
ATOM 762 N N . LEU A 1 107 ? -3.479 -3.736 -14.891 1 93.94 107 LEU A N 1
ATOM 763 C CA . LEU A 1 107 ? -4.426 -4.371 -15.797 1 93.94 107 LEU A CA 1
ATOM 764 C C . LEU A 1 107 ? -4.246 -5.887 -15.797 1 93.94 107 LEU A C 1
ATOM 766 O O . LEU A 1 107 ? -5.215 -6.633 -15.648 1 93.94 107 LEU A O 1
ATOM 770 N N . ASP A 1 108 ? -3.031 -6.273 -15.938 1 96.19 108 ASP A N 1
ATOM 771 C CA . ASP A 1 108 ? -2.723 -7.695 -16 1 96.19 108 ASP A CA 1
ATOM 772 C C . ASP A 1 108 ? -3.066 -8.391 -14.68 1 96.19 108 ASP A C 1
ATOM 774 O O . ASP A 1 108 ? -3.6 -9.5 -14.68 1 96.19 108 ASP A O 1
ATOM 778 N N . VAL A 1 109 ? -2.791 -7.738 -13.609 1 97.38 109 VAL A N 1
ATOM 779 C CA . VAL A 1 109 ? -3.049 -8.297 -12.289 1 97.38 109 VAL A CA 1
ATOM 780 C C . VAL A 1 109 ? -4.555 -8.414 -12.055 1 97.38 109 VAL A C 1
ATOM 782 O O . VAL A 1 109 ? -5.031 -9.398 -11.5 1 97.38 109 VAL A O 1
ATOM 785 N N . LYS A 1 110 ? -5.234 -7.402 -12.477 1 96.06 110 LYS A N 1
ATOM 786 C CA . LYS A 1 110 ? -6.688 -7.445 -12.359 1 96.06 110 LYS A CA 1
ATOM 787 C C . LYS A 1 110 ? -7.266 -8.641 -13.109 1 96.06 110 LYS A C 1
ATOM 789 O O . LYS A 1 110 ? -8.109 -9.367 -12.57 1 96.06 110 LYS A O 1
ATOM 794 N N . ARG A 1 111 ? -6.836 -8.836 -14.305 1 96.62 111 ARG A N 1
ATOM 795 C CA . ARG A 1 111 ? -7.293 -9.961 -15.109 1 96.62 111 ARG A CA 1
ATOM 796 C C . ARG A 1 111 ? -6.945 -11.289 -14.445 1 96.62 111 ARG A C 1
ATOM 798 O O . ARG A 1 111 ? -7.777 -12.195 -14.383 1 96.62 111 ARG A O 1
ATOM 805 N N . ALA A 1 112 ? -5.742 -11.375 -13.969 1 9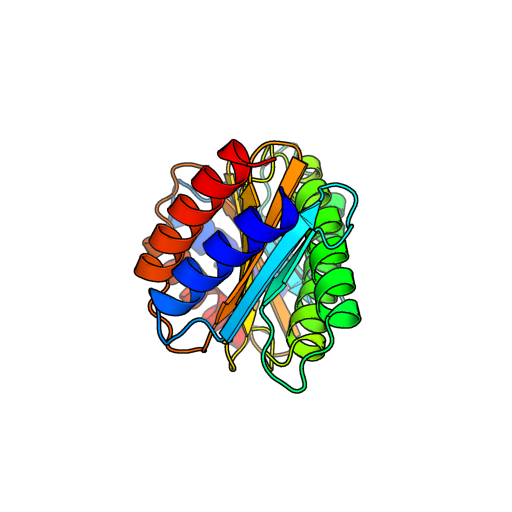7.75 112 ALA A N 1
ATOM 806 C CA . ALA A 1 112 ? -5.305 -12.594 -13.289 1 97.75 112 ALA A CA 1
ATOM 807 C C . ALA A 1 112 ? -6.133 -12.844 -12.031 1 97.75 112 ALA A C 1
ATOM 809 O O . ALA A 1 112 ? -6.523 -13.984 -11.758 1 97.75 112 ALA A O 1
ATOM 810 N N . ALA A 1 113 ? -6.402 -11.828 -11.305 1 97.69 113 ALA A N 1
ATOM 811 C CA . ALA A 1 113 ? -7.207 -11.953 -10.094 1 97.69 113 ALA A CA 1
ATOM 812 C C . ALA A 1 113 ? -8.594 -12.492 -10.406 1 97.69 113 ALA A C 1
ATOM 814 O O . ALA A 1 113 ? -9.117 -13.344 -9.688 1 97.69 113 ALA A O 1
ATOM 815 N N . GLU A 1 114 ? -9.148 -11.984 -11.477 1 97.38 114 GLU A N 1
ATOM 816 C CA . GLU A 1 114 ? -10.453 -12.469 -11.906 1 97.38 114 GLU A CA 1
ATOM 817 C C . GLU A 1 114 ? -10.398 -13.945 -12.281 1 97.38 114 GLU A C 1
ATOM 819 O O . GLU A 1 114 ? -11.312 -14.711 -11.961 1 97.38 114 GLU A O 1
ATOM 824 N N . SER A 1 115 ? -9.367 -14.328 -12.984 1 97.44 115 SER A N 1
ATOM 825 C CA . SER A 1 115 ? -9.195 -15.727 -13.367 1 97.44 115 SER A CA 1
ATOM 826 C C . SER A 1 115 ? -9.047 -16.625 -12.133 1 97.44 115 SER A C 1
ATOM 828 O O . SER A 1 115 ? -9.539 -17.75 -12.125 1 97.44 115 SER A O 1
ATOM 830 N N . ILE A 1 116 ? -8.383 -16.109 -11.117 1 97.75 116 ILE A N 1
ATOM 831 C CA . ILE A 1 116 ? -8.172 -16.859 -9.883 1 97.75 116 ILE A CA 1
ATOM 832 C C . ILE A 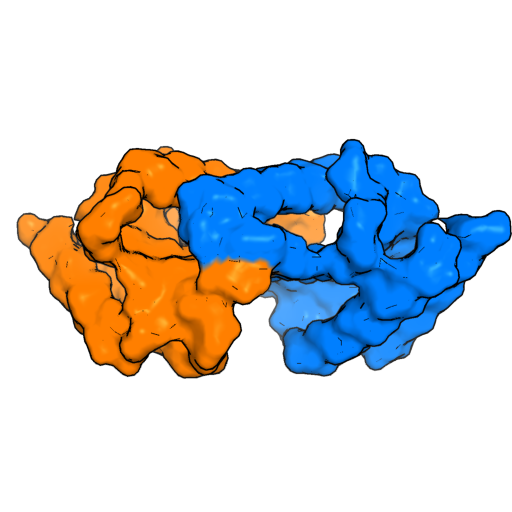1 116 ? -9.516 -17.125 -9.203 1 97.75 116 ILE A C 1
ATOM 834 O O . ILE A 1 116 ? -9.75 -18.219 -8.68 1 97.75 116 ILE A O 1
ATOM 838 N N . VAL A 1 117 ? -10.32 -16.125 -9.203 1 96.19 117 VAL A N 1
ATOM 839 C CA . VAL A 1 117 ? -11.633 -16.25 -8.594 1 96.19 117 VAL A CA 1
ATOM 840 C C . VAL A 1 117 ? -12.391 -17.422 -9.234 1 96.19 117 VAL A C 1
ATOM 842 O O . VAL A 1 117 ? -13.07 -18.172 -8.547 1 96.19 117 VAL A O 1
ATOM 845 N N . ASP A 1 118 ? -12.227 -17.609 -10.523 1 95.25 118 ASP A N 1
ATOM 846 C CA . ASP A 1 118 ? -12.938 -18.656 -11.266 1 95.25 118 ASP A CA 1
ATOM 847 C C . ASP A 1 118 ? -12.414 -20.047 -10.891 1 95.25 118 ASP A C 1
ATOM 849 O O . ASP A 1 118 ? -13.07 -21.047 -11.164 1 95.25 118 ASP A O 1
ATOM 853 N N . VAL A 1 119 ? -11.227 -20.094 -10.312 1 93.44 119 VAL A N 1
ATOM 854 C CA . VAL A 1 119 ? -10.57 -21.375 -10.055 1 93.44 119 VAL A CA 1
ATOM 855 C C . VAL A 1 119 ? -10.758 -21.766 -8.594 1 93.44 119 VAL A C 1
ATOM 857 O O . VAL A 1 119 ? -10.766 -22.953 -8.266 1 93.44 119 VAL A O 1
ATOM 860 N N . ILE A 1 120 ? -10.93 -20.859 -7.738 1 88.06 120 ILE A N 1
ATOM 861 C CA . ILE A 1 120 ? -10.953 -21.188 -6.32 1 88.06 120 ILE A CA 1
ATOM 862 C C . ILE A 1 120 ? -12.398 -21.297 -5.836 1 88.06 120 ILE A C 1
ATOM 864 O O . ILE A 1 120 ? -13.305 -20.719 -6.438 1 88.06 120 ILE A O 1
ATOM 868 N N . MET B 1 1 ? 6.562 26.734 15.914 1 80.56 1 MET B N 1
ATOM 869 C CA . MET B 1 1 ? 7.051 27.234 14.633 1 80.56 1 MET B CA 1
ATOM 870 C C . MET B 1 1 ? 7.012 26.141 13.57 1 80.56 1 MET B C 1
ATOM 872 O O . MET B 1 1 ? 6.262 26.25 12.594 1 80.56 1 MET B O 1
ATOM 876 N N . ARG B 1 2 ? 7.656 24.969 13.82 1 84.38 2 ARG B N 1
ATOM 877 C CA . ARG B 1 2 ? 7.668 23.875 12.867 1 84.38 2 ARG B CA 1
ATOM 878 C C . ARG B 1 2 ? 6.277 23.266 12.703 1 84.38 2 ARG B C 1
ATOM 880 O O . ARG B 1 2 ? 5.852 22.953 11.586 1 84.38 2 ARG B O 1
ATOM 887 N N . ALA B 1 3 ? 5.605 23.328 13.766 1 87.81 3 ALA B N 1
ATOM 888 C CA . ALA B 1 3 ? 4.262 22.75 13.75 1 87.81 3 ALA B CA 1
ATOM 889 C C . ALA B 1 3 ? 3.312 23.609 12.906 1 87.81 3 ALA B C 1
ATOM 891 O O . ALA B 1 3 ? 2.471 23.078 12.18 1 87.81 3 ALA B O 1
ATOM 892 N N . ASP B 1 4 ? 3.504 24.891 13.008 1 93.12 4 ASP B N 1
ATOM 893 C CA . ASP B 1 4 ? 2.658 25.797 12.25 1 93.12 4 ASP B CA 1
ATOM 894 C C . ASP B 1 4 ? 2.924 25.672 10.75 1 93.12 4 ASP B C 1
ATOM 896 O O . ASP B 1 4 ? 1.999 25.766 9.938 1 93.12 4 ASP B O 1
ATOM 900 N N . MET B 1 5 ? 4.156 25.5 10.492 1 95.88 5 MET B N 1
ATOM 901 C CA . MET B 1 5 ? 4.535 25.344 9.094 1 95.88 5 MET B CA 1
ATOM 902 C C . MET B 1 5 ? 3.98 24.047 8.508 1 95.88 5 MET B C 1
ATOM 904 O O . MET B 1 5 ? 3.504 24.031 7.375 1 95.88 5 MET B O 1
ATOM 908 N N . LEU B 1 6 ? 4.035 23.016 9.312 1 97.25 6 LEU B N 1
ATOM 909 C CA . LEU B 1 6 ? 3.473 21.734 8.867 1 97.25 6 LEU B CA 1
ATOM 910 C C . LEU B 1 6 ? 1.965 21.859 8.664 1 97.25 6 LEU B C 1
ATOM 912 O O . LEU B 1 6 ? 1.424 21.344 7.688 1 97.25 6 LEU B O 1
ATOM 916 N N . ASP B 1 7 ? 1.377 22.531 9.523 1 96.69 7 ASP B N 1
ATOM 917 C CA . ASP B 1 7 ? -0.063 22.734 9.414 1 96.69 7 ASP B CA 1
ATOM 918 C C . ASP B 1 7 ? -0.415 23.484 8.125 1 96.69 7 ASP B C 1
ATOM 920 O O . ASP B 1 7 ? -1.407 23.156 7.473 1 96.69 7 ASP B O 1
ATOM 924 N N . SER B 1 8 ? 0.368 24.438 7.848 1 97.12 8 SER B N 1
ATOM 925 C CA . SER B 1 8 ? 0.132 25.219 6.637 1 97.12 8 SER B CA 1
ATOM 926 C C . SER B 1 8 ? 0.283 24.359 5.387 1 97.12 8 SER B C 1
ATOM 928 O O . SER B 1 8 ? -0.501 24.484 4.445 1 97.12 8 SER B O 1
ATOM 930 N N . ILE B 1 9 ? 1.279 23.5 5.406 1 97.44 9 ILE B N 1
ATOM 931 C CA . ILE B 1 9 ? 1.506 22.594 4.285 1 97.44 9 ILE B CA 1
ATOM 932 C C . ILE B 1 9 ? 0.308 21.656 4.121 1 97.44 9 ILE B C 1
ATOM 934 O O . ILE B 1 9 ? -0.173 21.438 3.008 1 97.44 9 ILE B O 1
ATOM 938 N N . LEU B 1 10 ? -0.197 21.156 5.223 1 97.62 10 LEU B N 1
ATOM 939 C CA . LEU B 1 10 ? -1.337 20.25 5.184 1 97.62 10 LEU B CA 1
ATOM 940 C C . LEU B 1 10 ? -2.596 20.969 4.723 1 97.62 10 LEU B C 1
ATOM 942 O O . LEU B 1 10 ? -3.398 20.422 3.969 1 97.62 10 LEU B O 1
ATOM 946 N N . LYS B 1 11 ? -2.74 22.172 5.184 1 96.75 11 LYS B N 1
ATOM 947 C CA . LYS B 1 11 ? -3.883 22.969 4.75 1 96.75 11 LYS B CA 1
ATOM 948 C C . LYS B 1 11 ? -3.854 23.203 3.242 1 96.75 11 LYS B C 1
ATOM 950 O O . LYS B 1 11 ? -4.875 23.062 2.568 1 96.75 11 LYS B O 1
ATOM 955 N N . ASP B 1 12 ? -2.727 23.562 2.717 1 96.5 12 ASP B N 1
ATOM 956 C CA . ASP B 1 12 ? -2.562 23.766 1.279 1 96.5 12 ASP B CA 1
ATOM 957 C C . ASP B 1 12 ? -2.844 22.484 0.509 1 96.5 12 ASP B C 1
ATOM 959 O O . ASP B 1 12 ? -3.539 22.5 -0.509 1 96.5 12 ASP B O 1
ATOM 963 N N . LEU B 1 13 ? -2.332 21.391 1.008 1 97 13 LEU B N 1
ATOM 964 C CA . LEU B 1 13 ? -2.527 20.094 0.378 1 97 13 LEU B CA 1
ATOM 965 C C . LEU B 1 13 ? -4.008 19.734 0.316 1 97 13 LEU B C 1
ATOM 967 O O . LEU B 1 13 ? -4.52 19.375 -0.745 1 97 13 LEU B O 1
ATOM 971 N N . ASN B 1 14 ? -4.672 19.844 1.47 1 94.88 14 ASN B N 1
ATOM 972 C CA . ASN B 1 14 ? -6.09 19.516 1.534 1 94.88 14 ASN B CA 1
ATOM 973 C C . ASN B 1 14 ? -6.922 20.438 0.649 1 94.88 14 ASN B C 1
ATOM 975 O O . ASN B 1 14 ? -8.008 20.078 0.201 1 94.88 14 ASN B O 1
ATOM 979 N N . GLY B 1 15 ? -6.375 21.594 0.43 1 91.62 15 GLY B N 1
ATOM 980 C CA . GLY B 1 15 ? -7.062 22.578 -0.391 1 91.62 15 GLY B CA 1
ATOM 981 C C . GLY B 1 15 ? -6.883 22.344 -1.879 1 91.62 15 GLY B C 1
ATOM 982 O O . GLY B 1 15 ? -7.676 22.828 -2.689 1 91.62 15 GLY B O 1
ATOM 983 N N . THR B 1 16 ? -5.836 21.625 -2.326 1 89.12 16 THR B N 1
ATOM 984 C CA . THR B 1 16 ? -5.516 21.406 -3.732 1 89.12 16 THR B CA 1
ATOM 985 C C . THR B 1 16 ? -6.488 20.422 -4.367 1 89.12 16 THR B C 1
ATOM 987 O O . THR B 1 16 ? -6.715 20.469 -5.578 1 89.12 16 THR B O 1
ATOM 990 N N . SER B 1 17 ? -6.969 19.484 -3.5 1 84.5 17 SER B N 1
ATOM 991 C CA . SER B 1 17 ? -7.887 18.5 -4.047 1 84.5 17 SER B CA 1
ATOM 992 C C . SER B 1 17 ? -9.094 18.297 -3.137 1 84.5 17 SER B C 1
ATOM 994 O O . SER B 1 17 ? -8.945 18.016 -1.947 1 84.5 17 SER B O 1
ATOM 996 N N . ALA B 1 18 ? -10.234 18.453 -3.742 1 86.94 18 ALA B N 1
ATOM 997 C CA . ALA B 1 18 ? -11.469 18.25 -2.994 1 86.94 18 ALA B CA 1
ATOM 998 C C . ALA B 1 18 ? -11.625 16.781 -2.584 1 86.94 18 ALA B C 1
ATOM 1000 O O . ALA B 1 18 ? -12.43 16.469 -1.706 1 86.94 18 ALA B O 1
ATOM 1001 N N . ASP B 1 19 ? -10.789 15.992 -3.127 1 93.62 19 ASP B N 1
ATOM 1002 C CA . ASP B 1 19 ? -10.938 14.562 -2.881 1 93.62 19 ASP B CA 1
ATOM 1003 C C . ASP B 1 19 ? -10.133 14.125 -1.658 1 93.62 19 ASP B C 1
ATOM 1005 O O . ASP B 1 19 ? -10.297 13.008 -1.169 1 93.62 19 ASP B O 1
ATOM 1009 N N . ILE B 1 20 ? -9.281 15.016 -1.127 1 95.88 20 ILE B N 1
ATOM 1010 C CA . ILE B 1 20 ? -8.547 14.711 0.093 1 95.88 20 ILE B CA 1
ATOM 1011 C C . ILE B 1 20 ? -9.43 14.961 1.311 1 95.88 20 ILE B C 1
ATOM 1013 O O . ILE B 1 20 ? -10 16.047 1.455 1 95.88 20 ILE B O 1
ATOM 1017 N N . GLU B 1 21 ? -9.516 14.023 2.096 1 95 21 GLU B N 1
ATOM 1018 C CA . GLU B 1 21 ? -10.391 14.125 3.258 1 95 21 GLU B CA 1
ATOM 1019 C C . GLU B 1 21 ? -9.602 14.438 4.523 1 95 21 GLU B C 1
ATOM 1021 O O . GLU B 1 21 ? -10.125 15.039 5.461 1 95 21 GLU B O 1
ATOM 1026 N N . ALA B 1 22 ? -8.391 13.938 4.57 1 96.31 22 ALA B N 1
ATOM 1027 C CA . ALA B 1 22 ? -7.551 14.086 5.758 1 96.31 22 ALA B CA 1
ATOM 1028 C C . ALA B 1 22 ? -6.07 13.969 5.398 1 96.31 22 ALA B C 1
ATOM 1030 O O . ALA B 1 22 ? -5.719 13.344 4.395 1 96.31 22 ALA B O 1
ATOM 1031 N N . SER B 1 23 ? -5.254 14.562 6.211 1 97.75 23 SER B N 1
ATOM 1032 C CA . SER B 1 23 ? -3.805 14.453 6.051 1 97.75 23 SER B CA 1
ATOM 1033 C C . SER B 1 23 ? -3.092 14.539 7.398 1 97.75 23 SER B C 1
ATOM 1035 O O . SER B 1 23 ? -3.627 15.109 8.352 1 97.75 23 SER B O 1
ATOM 1037 N N . ALA B 1 24 ? -1.92 13.945 7.422 1 97.69 24 ALA B N 1
ATOM 1038 C CA . ALA B 1 24 ? -1.121 13.953 8.648 1 97.69 24 ALA B CA 1
ATOM 1039 C C . ALA B 1 24 ? 0.357 13.727 8.336 1 97.69 24 ALA B C 1
ATOM 1041 O O . ALA B 1 24 ? 0.699 13.125 7.316 1 97.69 24 ALA B O 1
ATOM 1042 N N . VAL B 1 25 ? 1.173 14.234 9.188 1 97.75 25 VAL B N 1
ATOM 1043 C CA . VAL B 1 25 ? 2.609 13.984 9.141 1 97.75 25 VAL B CA 1
ATOM 1044 C C . VAL B 1 25 ? 3.031 13.18 10.367 1 97.75 25 VAL B C 1
ATOM 1046 O O . VAL B 1 25 ? 2.783 13.586 11.508 1 97.75 25 VAL B O 1
ATOM 1049 N N . ILE B 1 26 ? 3.605 12.078 10.062 1 96.12 26 ILE B N 1
ATOM 1050 C CA . ILE B 1 26 ? 4.047 11.164 11.109 1 96.12 26 ILE B CA 1
ATOM 1051 C C . ILE B 1 26 ? 5.559 10.969 11.023 1 96.12 26 ILE B C 1
ATOM 1053 O O . ILE B 1 26 ? 6.102 10.773 9.938 1 96.12 26 ILE B O 1
ATOM 1057 N N . SER B 1 27 ? 6.215 11.008 12.164 1 95.19 27 SER B N 1
ATOM 1058 C CA . SER B 1 27 ? 7.652 10.758 12.18 1 95.19 27 SER B CA 1
ATOM 1059 C C . SER B 1 27 ? 7.957 9.281 11.922 1 95.19 27 SER B C 1
ATOM 1061 O O . SER B 1 27 ? 7.074 8.43 12.055 1 95.19 27 SER B O 1
ATOM 1063 N N . THR B 1 28 ? 9.227 9.047 11.508 1 92.38 28 THR B N 1
ATOM 1064 C CA . THR B 1 28 ? 9.633 7.68 11.188 1 92.38 28 THR B CA 1
ATOM 1065 C C . THR B 1 28 ? 9.547 6.785 12.422 1 92.38 28 THR B C 1
ATOM 1067 O O . THR B 1 28 ? 9.469 5.562 12.305 1 92.38 28 THR B O 1
ATOM 1070 N N . ASP B 1 29 ? 9.547 7.379 13.57 1 91.5 29 ASP B N 1
ATOM 1071 C CA . ASP B 1 29 ? 9.414 6.582 14.789 1 91.5 29 ASP B CA 1
ATOM 1072 C C . ASP B 1 29 ? 7.949 6.477 15.211 1 91.5 29 ASP B C 1
ATOM 1074 O O . ASP B 1 29 ? 7.645 5.93 16.281 1 91.5 29 ASP B O 1
ATOM 1078 N N . GLY B 1 30 ? 7.027 7.02 14.43 1 91.88 30 GLY B N 1
ATOM 1079 C CA . GLY B 1 30 ? 5.609 6.758 14.602 1 91.88 30 GLY B CA 1
ATOM 1080 C C . GLY B 1 30 ? 4.887 7.859 15.359 1 91.88 30 GLY B C 1
ATOM 1081 O O . GLY B 1 30 ? 3.73 7.691 15.75 1 91.88 30 GLY B O 1
ATOM 1082 N N . LEU B 1 31 ? 5.504 9 15.609 1 92.81 31 LEU B N 1
ATOM 1083 C CA . LEU B 1 31 ? 4.891 10.102 16.344 1 92.81 31 LEU B CA 1
ATOM 1084 C C . LEU B 1 31 ? 4.145 11.031 15.391 1 92.81 31 LEU B C 1
ATOM 1086 O O . LEU B 1 31 ? 4.641 11.359 14.312 1 92.81 31 LEU B O 1
ATOM 1090 N N . MET B 1 32 ? 2.971 11.477 15.859 1 95 32 MET B N 1
ATOM 1091 C CA . MET B 1 32 ? 2.191 12.453 15.102 1 95 32 MET B CA 1
ATOM 1092 C C . MET B 1 32 ? 2.809 13.844 15.195 1 95 32 MET B C 1
ATOM 1094 O O . MET B 1 32 ? 2.963 14.383 16.297 1 95 32 MET B O 1
ATOM 1098 N N . MET B 1 33 ? 3.146 14.406 14.078 1 96.25 33 MET B N 1
ATOM 1099 C CA . MET B 1 33 ? 3.775 15.719 14.055 1 96.25 33 MET B CA 1
ATOM 1100 C C . MET B 1 33 ? 2.754 16.812 13.734 1 96.25 33 MET B C 1
ATOM 1102 O O . MET B 1 33 ? 2.865 17.938 14.211 1 96.25 33 MET B O 1
ATOM 1106 N N . ALA B 1 34 ? 1.843 16.516 12.914 1 96.75 34 ALA B N 1
ATOM 1107 C CA . ALA B 1 34 ? 0.751 17.391 12.5 1 96.75 34 ALA B CA 1
ATOM 1108 C C . ALA B 1 34 ? -0.384 16.594 11.859 1 96.75 34 ALA B C 1
ATOM 1110 O O . ALA B 1 34 ? -0.155 15.523 11.281 1 96.75 34 ALA B O 1
ATOM 1111 N N . ALA B 1 35 ? -1.579 17.094 12.031 1 96.88 35 ALA B N 1
ATOM 1112 C CA . ALA B 1 35 ? -2.73 16.406 11.445 1 96.88 35 ALA B CA 1
ATOM 1113 C C . ALA B 1 35 ? -3.852 17.391 11.133 1 96.88 35 ALA B C 1
ATOM 1115 O O . ALA B 1 35 ? -4.098 18.328 11.906 1 96.88 35 ALA B O 1
ATOM 1116 N N . LEU B 1 36 ? -4.375 17.219 10.008 1 96.38 36 LEU B N 1
ATOM 1117 C CA . LEU B 1 36 ? -5.621 17.891 9.641 1 96.38 36 LEU B CA 1
ATOM 1118 C C . LEU B 1 36 ? -6.707 16.859 9.32 1 96.38 36 LEU B C 1
ATOM 1120 O O . LEU B 1 36 ? -6.742 16.312 8.211 1 96.38 36 LEU B O 1
ATOM 1124 N N . LEU B 1 37 ? -7.562 16.641 10.281 1 94.81 37 LEU B N 1
ATOM 1125 C CA . LEU B 1 37 ? -8.609 15.625 10.188 1 94.81 37 LEU B CA 1
ATOM 1126 C C . LEU B 1 37 ? -9.984 16.25 10.375 1 94.81 37 LEU B C 1
ATOM 1128 O O . LEU B 1 37 ? -10.148 17.188 11.156 1 94.81 37 LEU B O 1
ATOM 1132 N N . PRO B 1 38 ? -10.875 15.773 9.516 1 88.88 38 PRO B N 1
ATOM 1133 C CA . PRO B 1 38 ? -12.242 16.25 9.773 1 88.88 38 PRO B CA 1
ATOM 1134 C C . PRO B 1 38 ? -12.75 15.852 11.156 1 88.88 38 PRO B C 1
ATOM 1136 O O . PRO B 1 38 ? -12.141 15.016 11.828 1 88.88 38 PRO B O 1
ATOM 1139 N N . ALA B 1 39 ? -13.93 16.453 11.438 1 85.06 39 ALA B N 1
ATOM 1140 C CA . ALA B 1 39 ? -14.586 16.141 12.703 1 85.06 39 ALA B CA 1
ATOM 1141 C C . ALA B 1 39 ? -15.016 14.672 12.75 1 85.06 39 ALA B C 1
ATOM 1143 O O . ALA B 1 39 ? -15.5 14.125 11.75 1 85.06 39 ALA B O 1
ATOM 1144 N N . GLY B 1 40 ? -14.648 13.914 13.719 1 84.81 40 GLY B N 1
ATOM 1145 C CA . GLY B 1 40 ? -15.078 12.531 13.867 1 84.81 40 GLY B CA 1
ATOM 1146 C C . GLY B 1 40 ? -13.945 11.531 13.688 1 84.81 40 GLY B C 1
ATOM 1147 O O . GLY B 1 40 ? -14.062 10.375 14.086 1 84.81 40 GLY B O 1
ATOM 1148 N N . MET B 1 41 ? -12.961 12.039 12.961 1 87.06 41 MET B N 1
ATOM 1149 C CA . MET B 1 41 ? -11.828 11.133 12.812 1 87.06 41 MET B CA 1
ATOM 1150 C C . MET B 1 41 ? -10.867 11.266 13.992 1 87.06 41 MET B C 1
ATOM 1152 O O . MET B 1 41 ? -10.547 12.383 14.414 1 87.06 41 MET B O 1
ATOM 1156 N N . ASP B 1 42 ? -10.469 10.172 14.484 1 92.38 42 ASP B N 1
ATOM 1157 C CA . ASP B 1 42 ? -9.625 10.078 15.664 1 92.38 42 ASP B CA 1
ATOM 1158 C C . ASP B 1 42 ? -8.141 10.156 15.297 1 92.38 42 ASP B C 1
ATOM 1160 O O . ASP B 1 42 ? -7.609 9.234 14.664 1 92.38 42 ASP B O 1
ATOM 1164 N N . GLU B 1 43 ? -7.488 11.148 15.742 1 93.19 43 GLU B N 1
ATOM 1165 C CA . GLU B 1 43 ? -6.078 11.359 15.445 1 93.19 43 GLU B CA 1
ATOM 1166 C C . GLU B 1 43 ? -5.227 10.195 15.945 1 93.19 43 GLU B C 1
ATOM 1168 O O . GLU B 1 43 ? -4.289 9.766 15.258 1 93.19 43 GLU B O 1
ATOM 1173 N N . ASP B 1 44 ? -5.574 9.703 17.109 1 93.31 44 ASP B N 1
ATOM 1174 C CA . ASP B 1 44 ? -4.82 8.586 17.688 1 93.31 44 ASP B CA 1
ATOM 1175 C C . ASP B 1 44 ? -4.949 7.34 16.812 1 93.31 44 ASP B C 1
ATOM 1177 O O . ASP B 1 44 ? -3.969 6.617 16.609 1 93.31 44 ASP B O 1
ATOM 1181 N N . ARG B 1 45 ? -6.133 7.18 16.328 1 94.12 45 ARG B N 1
ATOM 1182 C CA . ARG B 1 45 ? -6.371 6.023 15.477 1 94.12 45 ARG B CA 1
ATOM 1183 C C . ARG B 1 45 ? -5.613 6.156 14.156 1 94.12 45 ARG B C 1
ATOM 1185 O O . ARG B 1 45 ? -4.934 5.223 13.727 1 94.12 45 ARG B O 1
ATOM 1192 N N . VAL B 1 46 ? -5.695 7.293 13.562 1 94.5 46 VAL B N 1
ATOM 1193 C CA . VAL B 1 46 ? -5 7.559 12.312 1 94.5 46 VAL B CA 1
ATOM 1194 C C . VAL B 1 46 ? -3.494 7.402 12.508 1 94.5 46 VAL B C 1
ATOM 1196 O O . VAL B 1 46 ? -2.82 6.75 11.711 1 94.5 46 VAL B O 1
ATOM 1199 N N . GLY B 1 47 ? -2.998 7.969 13.594 1 95 47 GLY B N 1
ATOM 1200 C CA . GLY B 1 47 ? -1.58 7.867 13.898 1 95 47 GLY B CA 1
ATOM 1201 C C . GLY B 1 47 ? -1.11 6.438 14.086 1 95 47 GLY B C 1
ATOM 1202 O O . GLY B 1 47 ? -0.086 6.039 13.531 1 95 47 GLY B O 1
ATOM 1203 N N . ALA B 1 48 ? -1.844 5.633 14.859 1 95.94 48 ALA B N 1
ATOM 1204 C CA . ALA B 1 48 ? -1.485 4.25 15.164 1 95.94 48 ALA B CA 1
ATOM 1205 C C . ALA B 1 48 ? -1.456 3.396 13.898 1 95.94 48 ALA B C 1
ATOM 1207 O O . ALA B 1 48 ? -0.506 2.645 13.672 1 95.94 48 ALA B O 1
ATOM 1208 N N . MET B 1 49 ? -2.486 3.557 13.047 1 96.12 49 MET B N 1
ATOM 1209 C CA . MET B 1 49 ? -2.574 2.768 11.82 1 96.12 49 MET B CA 1
ATOM 1210 C C . MET B 1 49 ? -1.471 3.158 10.844 1 96.12 49 MET B C 1
ATOM 1212 O O . MET B 1 49 ? -0.849 2.293 10.219 1 96.12 49 MET B O 1
ATOM 1216 N N . SER B 1 50 ? -1.251 4.453 10.734 1 95.62 50 SER B N 1
ATOM 1217 C CA . SER B 1 50 ? -0.209 4.941 9.836 1 95.62 50 SER B CA 1
ATOM 1218 C C . SER B 1 50 ? 1.168 4.449 10.266 1 95.62 50 SER B C 1
ATOM 1220 O O . SER B 1 50 ? 1.962 3.998 9.438 1 95.62 50 SER B O 1
ATOM 1222 N N . ALA B 1 51 ? 1.39 4.535 11.602 1 95.56 51 ALA B N 1
ATOM 1223 C CA . ALA B 1 51 ? 2.662 4.062 12.141 1 95.56 51 ALA B CA 1
ATOM 1224 C C . ALA B 1 51 ? 2.836 2.564 11.898 1 95.56 51 ALA B C 1
ATOM 1226 O O . ALA B 1 51 ? 3.912 2.111 11.508 1 95.56 51 ALA B O 1
ATOM 1227 N N . ALA B 1 52 ? 1.822 1.817 12.141 1 96.62 52 ALA B N 1
ATOM 1228 C CA . ALA B 1 52 ? 1.872 0.372 11.93 1 96.62 52 ALA B CA 1
ATOM 1229 C C . ALA B 1 52 ? 2.139 0.039 10.469 1 96.62 52 ALA B C 1
ATOM 1231 O O . ALA B 1 52 ? 2.98 -0.808 10.156 1 96.62 52 ALA B O 1
ATOM 1232 N N . MET B 1 53 ? 1.474 0.73 9.555 1 96.12 53 MET B N 1
ATOM 1233 C CA . MET B 1 53 ? 1.639 0.512 8.117 1 96.12 53 MET B CA 1
ATOM 1234 C C . MET B 1 53 ? 3.043 0.901 7.668 1 96.12 53 MET B C 1
ATOM 1236 O O . MET B 1 53 ? 3.643 0.219 6.832 1 96.12 53 MET B O 1
ATOM 1240 N N . LEU B 1 54 ? 3.447 1.981 8.195 1 94.31 54 LEU B N 1
ATOM 1241 C CA . LEU B 1 54 ? 4.805 2.428 7.895 1 94.31 54 LEU B CA 1
ATOM 1242 C C . LEU B 1 54 ? 5.828 1.38 8.312 1 94.31 54 LEU B C 1
ATOM 1244 O O . LEU B 1 54 ? 6.691 0.998 7.516 1 94.31 54 LEU B O 1
ATOM 1248 N N . SER B 1 55 ? 5.742 0.948 9.516 1 95.44 55 SER B N 1
ATOM 1249 C CA . SER B 1 55 ? 6.668 -0.04 10.07 1 95.44 55 SER B CA 1
ATOM 1250 C C . SER B 1 55 ? 6.648 -1.327 9.25 1 95.44 55 SER B C 1
ATOM 1252 O O . SER B 1 55 ? 7.695 -1.806 8.812 1 95.44 55 SER B O 1
ATOM 1254 N N . LEU B 1 56 ? 5.504 -1.846 8.992 1 96.44 56 LEU B N 1
ATOM 1255 C CA . LEU B 1 56 ? 5.391 -3.102 8.266 1 96.44 56 LEU B CA 1
ATOM 1256 C C . LEU B 1 56 ? 5.77 -2.912 6.797 1 96.44 56 LEU B C 1
ATOM 1258 O O . LEU B 1 56 ? 6.355 -3.809 6.184 1 96.44 56 LEU B O 1
ATOM 1262 N N . GLY B 1 57 ? 5.391 -1.788 6.195 1 96.69 57 GLY B N 1
ATOM 1263 C CA . GLY B 1 57 ? 5.781 -1.487 4.828 1 96.69 57 GLY B CA 1
ATOM 1264 C C . GLY B 1 57 ? 7.285 -1.47 4.625 1 96.69 57 GLY B C 1
ATOM 1265 O O . GLY B 1 57 ? 7.793 -2.051 3.664 1 96.69 57 GLY B O 1
ATOM 1266 N N . GLU B 1 58 ? 7.98 -0.822 5.504 1 95.44 58 GLU B N 1
ATOM 1267 C CA . GLU B 1 58 ? 9.438 -0.789 5.457 1 95.44 58 GLU B CA 1
ATOM 1268 C C . GLU B 1 58 ? 10.023 -2.191 5.578 1 95.44 58 GLU B C 1
ATOM 1270 O O . GLU B 1 58 ? 10.93 -2.559 4.824 1 95.44 58 GLU B O 1
ATOM 1275 N N . ARG B 1 59 ? 9.516 -2.896 6.535 1 96.12 59 ARG B N 1
ATOM 1276 C CA . ARG B 1 59 ? 9.992 -4.258 6.75 1 96.12 59 ARG B CA 1
ATOM 1277 C C . ARG B 1 59 ? 9.734 -5.129 5.523 1 96.12 59 ARG B C 1
ATOM 1279 O O . ARG B 1 59 ? 10.602 -5.906 5.113 1 96.12 59 ARG B O 1
ATOM 1286 N N . THR B 1 60 ? 8.578 -5.051 4.945 1 97.06 60 THR B N 1
ATOM 1287 C CA . THR B 1 60 ? 8.203 -5.836 3.773 1 97.06 60 THR B CA 1
ATOM 1288 C C . THR B 1 60 ? 9.102 -5.5 2.586 1 97.06 60 THR B C 1
ATOM 1290 O O . THR B 1 60 ? 9.578 -6.395 1.886 1 97.06 60 THR B O 1
ATOM 1293 N N . ALA B 1 61 ? 9.32 -4.188 2.359 1 96.88 61 ALA B N 1
ATOM 1294 C CA . ALA B 1 61 ? 10.203 -3.752 1.281 1 96.88 61 ALA B CA 1
ATOM 1295 C C . ALA B 1 61 ? 11.602 -4.336 1.45 1 96.88 61 ALA B C 1
ATOM 1297 O O . ALA B 1 61 ? 12.211 -4.801 0.481 1 96.88 61 ALA B O 1
ATOM 1298 N N . GLN B 1 62 ? 12.078 -4.348 2.674 1 96.06 62 GLN B N 1
ATOM 1299 C CA . GLN B 1 62 ? 13.406 -4.879 2.951 1 96.06 62 GLN B CA 1
ATOM 1300 C C . GLN B 1 62 ? 13.438 -6.395 2.785 1 96.06 62 GLN B C 1
ATOM 1302 O O . GLN B 1 62 ? 14.312 -6.93 2.098 1 96.06 62 GLN B O 1
ATOM 1307 N N . GLU B 1 63 ? 12.484 -7.07 3.361 1 95.25 63 GLU B N 1
ATOM 1308 C CA . GLU B 1 63 ? 12.461 -8.531 3.379 1 95.25 63 GLU B CA 1
ATOM 1309 C C . GLU B 1 63 ? 12.273 -9.094 1.973 1 95.25 63 GLU B C 1
ATOM 1311 O O . GLU B 1 63 ? 12.781 -10.172 1.66 1 95.25 63 GLU B O 1
ATOM 1316 N N . LEU B 1 64 ? 11.617 -8.359 1.097 1 95.69 64 LEU B N 1
ATOM 1317 C CA . LEU B 1 64 ? 11.336 -8.844 -0.249 1 95.69 64 LEU B CA 1
ATOM 1318 C C . LEU B 1 64 ? 12.227 -8.148 -1.274 1 95.69 64 LEU B C 1
ATOM 1320 O O . LEU B 1 64 ? 11.898 -8.109 -2.463 1 95.69 64 LEU B O 1
ATOM 1324 N N . ALA B 1 65 ? 13.25 -7.473 -0.821 1 94.75 65 ALA B N 1
ATOM 1325 C CA . ALA B 1 65 ? 14.344 -6.926 -1.621 1 94.75 65 ALA B CA 1
ATOM 1326 C C . ALA B 1 65 ? 13.836 -5.855 -2.582 1 94.75 65 ALA B C 1
ATOM 1328 O O . ALA B 1 65 ? 14.164 -5.875 -3.771 1 94.75 65 ALA B O 1
ATOM 1329 N N . ARG B 1 66 ? 13.047 -4.996 -2 1 96.12 66 ARG B N 1
ATOM 1330 C CA . ARG B 1 66 ? 12.578 -3.863 -2.791 1 96.12 66 ARG B CA 1
ATOM 1331 C C . ARG B 1 66 ? 13.273 -2.576 -2.373 1 96.12 66 ARG B C 1
ATOM 1333 O O . ARG B 1 66 ? 12.812 -1.479 -2.688 1 96.12 66 ARG B O 1
ATOM 1340 N N . GLY B 1 67 ? 14.281 -2.602 -1.574 1 95.94 67 GLY B N 1
ATOM 1341 C CA . GLY B 1 67 ? 15.07 -1.442 -1.185 1 95.94 67 GLY B CA 1
ATOM 1342 C C . GLY B 1 67 ? 14.398 -0.591 -0.127 1 95.94 67 GLY B C 1
ATOM 1343 O O . GLY B 1 67 ? 13.758 -1.117 0.788 1 95.94 67 GLY B O 1
ATOM 1344 N N . THR B 1 68 ? 14.625 0.781 -0.22 1 94.94 68 THR B N 1
ATOM 1345 C CA . THR B 1 68 ? 14.055 1.733 0.727 1 94.94 68 THR B CA 1
ATOM 1346 C C . THR B 1 68 ? 12.617 2.072 0.352 1 94.94 68 THR B C 1
ATOM 1348 O O . THR B 1 68 ? 12.328 2.414 -0.798 1 94.94 68 THR B O 1
ATOM 1351 N N . MET B 1 69 ? 11.789 1.937 1.352 1 94.88 69 MET B N 1
ATOM 1352 C CA . MET B 1 69 ? 10.375 2.209 1.12 1 94.88 69 MET B CA 1
ATOM 1353 C C . MET B 1 69 ? 10.156 3.682 0.793 1 94.88 69 MET B C 1
ATOM 1355 O O . MET B 1 69 ? 10.648 4.562 1.498 1 94.88 69 MET B O 1
ATOM 1359 N N . GLU B 1 70 ? 9.367 3.967 -0.186 1 95.38 70 GLU B N 1
ATOM 1360 C CA . GLU B 1 70 ? 9.055 5.332 -0.603 1 95.38 70 GLU B CA 1
ATOM 1361 C C . GLU B 1 70 ? 7.574 5.648 -0.397 1 95.38 70 GLU B C 1
ATOM 1363 O O . GLU B 1 70 ? 7.223 6.766 -0.013 1 95.38 70 GLU B O 1
ATOM 1368 N N . GLN B 1 71 ? 6.758 4.574 -0.642 1 96.5 71 GLN B N 1
ATOM 1369 C CA . GLN B 1 71 ? 5.324 4.852 -0.647 1 96.5 71 GLN B CA 1
ATOM 1370 C C . GLN B 1 71 ? 4.52 3.592 -0.345 1 96.5 71 GLN B C 1
ATOM 1372 O O . GLN B 1 71 ? 4.922 2.488 -0.718 1 96.5 71 GLN B O 1
ATOM 1377 N N . VAL B 1 72 ? 3.375 3.744 0.345 1 97.62 72 VAL B N 1
ATOM 1378 C CA . VAL B 1 72 ? 2.381 2.693 0.531 1 97.62 72 VAL B CA 1
ATOM 1379 C C . VAL B 1 72 ? 0.999 3.213 0.141 1 97.62 72 VAL B C 1
ATOM 1381 O O . VAL B 1 72 ? 0.611 4.316 0.533 1 97.62 72 VAL B O 1
ATOM 1384 N N . LEU B 1 73 ? 0.319 2.494 -0.623 1 97.69 73 LEU B N 1
ATOM 1385 C CA . LEU B 1 73 ? -1.056 2.805 -0.996 1 97.69 73 LEU B CA 1
ATOM 1386 C C . LEU B 1 73 ? -1.995 1.667 -0.611 1 97.69 73 LEU B C 1
ATOM 1388 O O . LEU B 1 73 ? -1.741 0.507 -0.945 1 97.69 73 LEU B O 1
ATOM 1392 N N . VAL B 1 74 ? -3.006 1.985 0.137 1 97.75 74 VAL B N 1
ATOM 1393 C CA . VAL B 1 74 ? -4.086 1.051 0.439 1 97.75 74 VAL B CA 1
ATOM 1394 C C . VAL B 1 74 ? -5.379 1.522 -0.223 1 97.75 74 VAL B C 1
ATOM 1396 O O . VAL B 1 74 ? -5.816 2.652 -0.004 1 97.75 74 VAL B O 1
ATOM 1399 N N . LYS B 1 75 ? -5.93 0.645 -1.007 1 97.19 75 LYS B N 1
ATOM 1400 C CA . LYS B 1 75 ? -7.211 0.93 -1.647 1 97.19 75 LYS B CA 1
ATOM 1401 C C . LYS B 1 75 ? -8.344 0.155 -0.98 1 97.19 75 LYS B C 1
ATOM 1403 O O . LYS B 1 75 ? -8.312 -1.076 -0.921 1 97.19 75 LYS B O 1
ATOM 1408 N N . GLY B 1 76 ? -9.305 0.865 -0.572 1 96.56 76 GLY B N 1
ATOM 1409 C CA . GLY B 1 76 ? -10.602 0.327 -0.178 1 96.56 76 GLY B CA 1
ATOM 1410 C C . GLY B 1 76 ? -11.742 0.834 -1.034 1 96.56 76 GLY B C 1
ATOM 1411 O O . GLY B 1 76 ? -11.594 1.819 -1.761 1 96.56 76 GLY B O 1
ATOM 1412 N N . ASN B 1 77 ? -12.891 0.129 -0.982 1 96.44 77 ASN B N 1
ATOM 1413 C CA . ASN B 1 77 ? -14.016 0.495 -1.831 1 96.44 77 ASN B CA 1
ATOM 1414 C C . ASN B 1 77 ? -14.625 1.829 -1.408 1 96.44 77 ASN B C 1
ATOM 1416 O O . ASN B 1 77 ? -15.43 2.41 -2.141 1 96.44 77 ASN B O 1
ATOM 1420 N N . LYS B 1 78 ? -14.18 2.451 -0.281 1 97.38 78 LYS B N 1
ATOM 1421 C CA . LYS B 1 78 ? -14.727 3.73 0.168 1 97.38 78 LYS B CA 1
ATOM 1422 C C . LYS B 1 78 ? -13.648 4.812 0.172 1 97.38 78 LYS B C 1
ATOM 1424 O O . LYS B 1 78 ? -13.875 5.922 0.666 1 97.38 78 LYS B O 1
ATOM 1429 N N . GLY B 1 79 ? -12.461 4.473 -0.351 1 97.19 79 GLY B N 1
ATOM 1430 C CA . GLY B 1 79 ? -11.43 5.5 -0.424 1 97.19 79 GLY B CA 1
ATOM 1431 C C . GLY B 1 79 ? -10.023 4.938 -0.385 1 97.19 79 GLY B C 1
ATOM 1432 O O . GLY B 1 79 ? -9.828 3.721 -0.426 1 97.19 79 GLY B O 1
ATOM 1433 N N . TYR B 1 80 ? -9.023 5.902 -0.284 1 97.75 80 TYR B N 1
ATOM 1434 C CA . TYR B 1 80 ? -7.609 5.531 -0.317 1 97.75 80 TYR B CA 1
ATOM 1435 C C . TYR B 1 80 ? -6.891 6.008 0.937 1 97.75 80 TYR B C 1
ATOM 1437 O O . TYR B 1 80 ? -7.285 7.008 1.544 1 97.75 80 TYR B O 1
ATOM 1445 N N . ILE B 1 81 ? -5.871 5.285 1.244 1 97.94 81 ILE B N 1
ATOM 1446 C CA . ILE B 1 81 ? -4.828 5.723 2.164 1 97.94 81 ILE B CA 1
ATOM 1447 C C . ILE B 1 81 ? -3.486 5.766 1.437 1 97.94 81 ILE B C 1
ATOM 1449 O O . ILE B 1 81 ? -3.045 4.762 0.875 1 97.94 81 ILE B O 1
ATOM 1453 N N . LEU B 1 82 ? -2.898 6.891 1.412 1 97.75 82 LEU B N 1
ATOM 1454 C CA . LEU B 1 82 ? -1.601 7.062 0.766 1 97.75 82 LEU B CA 1
ATOM 1455 C C . LEU B 1 82 ? -0.559 7.559 1.763 1 97.75 82 LEU B C 1
ATOM 1457 O O . LEU B 1 82 ? -0.76 8.578 2.418 1 97.75 82 LEU B O 1
ATOM 1461 N N . MET B 1 83 ? 0.477 6.832 1.865 1 97.56 83 MET B N 1
ATOM 1462 C CA . MET B 1 83 ? 1.607 7.215 2.705 1 97.56 83 MET B CA 1
ATOM 1463 C C . MET B 1 83 ? 2.861 7.43 1.865 1 97.56 83 MET B C 1
ATOM 1465 O O . MET B 1 83 ? 3.256 6.555 1.093 1 97.56 83 MET B O 1
ATOM 1469 N N . THR B 1 84 ? 3.424 8.539 2.043 1 97.06 84 THR B N 1
ATOM 1470 C CA . THR B 1 84 ? 4.598 8.906 1.256 1 97.06 84 THR B CA 1
ATOM 1471 C C . THR B 1 84 ? 5.727 9.391 2.16 1 97.06 84 THR B C 1
ATOM 1473 O O . THR B 1 84 ? 5.504 10.219 3.047 1 97.06 84 THR B O 1
ATOM 1476 N N . GLY B 1 85 ? 6.879 8.922 1.887 1 95.38 85 GLY B N 1
ATOM 1477 C CA . GLY B 1 85 ? 8.039 9.383 2.639 1 95.38 85 GLY B CA 1
ATOM 1478 C C . GLY B 1 85 ? 8.336 10.852 2.443 1 95.38 85 GLY B C 1
ATOM 1479 O O . GLY B 1 85 ? 8.281 11.359 1.32 1 95.38 85 GLY B O 1
ATOM 1480 N N . ALA B 1 86 ? 8.555 11.5 3.514 1 96.19 86 ALA B N 1
ATOM 1481 C CA . ALA B 1 86 ? 9.031 12.883 3.529 1 96.19 86 ALA B CA 1
ATOM 1482 C C . ALA B 1 86 ? 10.43 12.977 4.129 1 96.19 86 ALA B C 1
ATOM 1484 O O . ALA B 1 86 ? 10.586 13.258 5.32 1 96.19 86 ALA B O 1
ATOM 1485 N N . GLY B 1 87 ? 11.422 12.805 3.25 1 91.81 87 GLY B N 1
ATOM 1486 C CA . GLY B 1 87 ? 12.781 12.734 3.771 1 91.81 87 GLY B CA 1
ATOM 1487 C C . GLY B 1 87 ? 13.023 11.5 4.629 1 91.81 87 GLY B C 1
ATOM 1488 O O . GLY B 1 87 ? 12.406 10.461 4.41 1 91.81 87 GLY B O 1
ATOM 1489 N N . SER B 1 88 ? 13.961 11.641 5.559 1 91.06 88 SER B N 1
ATOM 1490 C CA . SER B 1 88 ? 14.359 10.477 6.348 1 91.06 88 SER B CA 1
ATOM 1491 C C . SER B 1 88 ? 13.672 10.477 7.711 1 91.06 88 SER B C 1
ATOM 1493 O O . SER B 1 88 ? 13.805 9.516 8.477 1 91.06 88 SER B O 1
ATOM 1495 N N . GLU B 1 89 ? 12.805 11.461 7.941 1 93.31 89 GLU B N 1
ATOM 1496 C CA . GLU B 1 89 ? 12.367 11.625 9.328 1 93.31 89 GLU B CA 1
ATOM 1497 C C . GLU B 1 89 ? 10.852 11.531 9.438 1 93.31 89 GLU B C 1
ATOM 1499 O O . GLU B 1 89 ? 10.312 11.391 10.539 1 93.31 89 GLU B O 1
ATOM 1504 N N . ALA B 1 90 ? 10.18 11.617 8.25 1 95.94 90 ALA B N 1
ATOM 1505 C CA . ALA B 1 90 ? 8.727 11.711 8.375 1 95.94 90 ALA B CA 1
ATOM 1506 C C . ALA B 1 90 ? 8.039 11.016 7.203 1 95.94 90 ALA B C 1
ATOM 1508 O O . ALA B 1 90 ? 8.672 10.695 6.199 1 95.94 90 ALA B O 1
ATOM 1509 N N . VAL B 1 91 ? 6.758 10.797 7.438 1 96.56 91 VAL 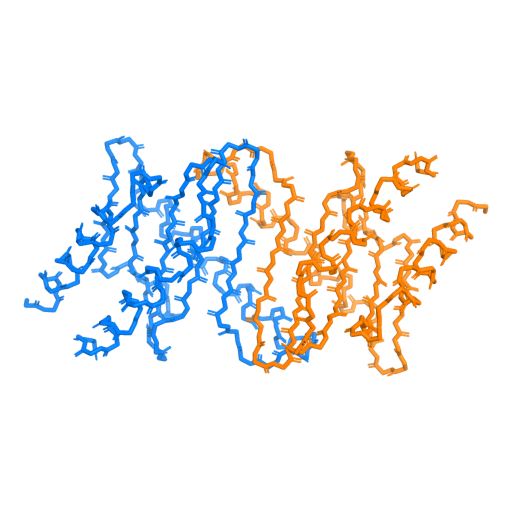B N 1
ATOM 1510 C CA . VAL B 1 91 ? 5.859 10.266 6.418 1 96.56 91 VAL B CA 1
ATOM 1511 C C . VAL B 1 91 ? 4.59 11.109 6.355 1 96.56 91 VAL B C 1
ATOM 1513 O O . VAL B 1 91 ? 4.051 11.508 7.391 1 96.56 91 VAL B O 1
ATOM 1516 N N . LEU B 1 92 ? 4.234 11.422 5.148 1 97.81 92 LEU B N 1
ATOM 1517 C CA . LEU B 1 92 ? 2.961 12.094 4.906 1 97.81 92 LEU B CA 1
ATOM 1518 C C . LEU B 1 92 ? 1.86 11.078 4.621 1 97.81 92 LEU B C 1
ATOM 1520 O O . LEU B 1 92 ? 2.008 10.227 3.74 1 97.81 92 LEU B O 1
ATOM 1524 N N . THR B 1 93 ? 0.757 11.141 5.391 1 97.75 93 THR B N 1
ATOM 1525 C CA . THR B 1 93 ? -0.398 10.273 5.191 1 97.75 93 THR B CA 1
ATOM 1526 C C . THR B 1 93 ? -1.601 11.078 4.707 1 97.75 93 THR B C 1
ATOM 1528 O O . THR B 1 93 ? -1.925 12.125 5.277 1 97.75 93 THR B O 1
ATOM 1531 N N . VAL B 1 94 ? -2.25 10.531 3.727 1 97.81 94 VAL B N 1
ATOM 1532 C CA . VAL B 1 94 ? -3.412 11.195 3.145 1 97.81 94 VAL B CA 1
ATOM 1533 C C . VAL B 1 94 ? -4.555 10.195 2.99 1 97.81 94 VAL B C 1
ATOM 1535 O O . VAL B 1 94 ? -4.34 9.055 2.553 1 97.81 94 VAL B O 1
ATOM 1538 N N . LEU B 1 95 ? -5.715 10.586 3.375 1 97.38 95 LEU B N 1
ATOM 1539 C CA . LEU B 1 95 ? -6.949 9.852 3.123 1 97.38 95 LEU B CA 1
ATOM 1540 C C . LEU B 1 95 ? -7.789 10.555 2.059 1 97.38 95 LEU B C 1
ATOM 1542 O O . LEU B 1 95 ? -7.977 11.766 2.111 1 97.38 95 LEU B O 1
ATOM 1546 N N . SER B 1 96 ? -8.234 9.82 1.131 1 97.19 96 SER B N 1
ATOM 1547 C CA . SER B 1 96 ? -8.992 10.438 0.047 1 97.19 96 SER B CA 1
ATOM 1548 C C . SER B 1 96 ? -10.25 9.633 -0.271 1 97.19 96 SER B C 1
ATOM 1550 O O . SER B 1 96 ? -10.406 8.508 0.203 1 97.19 96 SER B O 1
ATOM 1552 N N . LYS B 1 97 ? -11.109 10.242 -1.039 1 96.19 97 LYS B N 1
ATOM 1553 C CA . LYS B 1 97 ? -12.344 9.609 -1.516 1 96.19 97 LYS B CA 1
ATOM 1554 C C . LYS B 1 97 ? -12.039 8.531 -2.547 1 96.19 97 LYS B C 1
ATOM 1556 O O . LYS B 1 97 ? -10.953 8.492 -3.119 1 96.19 97 LYS B O 1
ATOM 1561 N N . PRO B 1 98 ? -13 7.645 -2.797 1 95.44 98 PRO B N 1
ATOM 1562 C CA . PRO B 1 98 ? -12.758 6.535 -3.719 1 95.44 98 PRO B CA 1
ATOM 1563 C C . PRO B 1 98 ? -12.68 6.98 -5.176 1 95.44 98 PRO B C 1
ATOM 1565 O O . PRO B 1 98 ? -12.07 6.301 -6.004 1 95.44 98 PRO B O 1
ATOM 1568 N N . ASN B 1 99 ? -13.242 8.125 -5.508 1 93.75 99 ASN B N 1
ATOM 1569 C CA . ASN B 1 99 ? -13.25 8.586 -6.891 1 93.75 99 ASN B CA 1
ATOM 1570 C C . ASN B 1 99 ? -12.156 9.625 -7.137 1 93.75 99 ASN B C 1
ATOM 1572 O O . ASN B 1 99 ? -12.164 10.312 -8.164 1 93.75 99 ASN B O 1
ATOM 1576 N N . ALA B 1 100 ? -11.266 9.688 -6.184 1 93.44 100 ALA B N 1
ATOM 1577 C CA . ALA B 1 100 ? -10.172 10.656 -6.32 1 93.44 100 ALA B CA 1
ATOM 1578 C C . ALA B 1 100 ? -9.312 10.336 -7.539 1 93.44 100 ALA B C 1
ATOM 1580 O O . ALA B 1 100 ? -9.086 9.164 -7.859 1 93.44 100 ALA B O 1
ATOM 1581 N N . LYS B 1 101 ? -8.906 11.383 -8.18 1 91 101 LYS B N 1
ATOM 1582 C CA . LYS B 1 101 ? -7.926 11.234 -9.25 1 91 101 LYS B CA 1
ATOM 1583 C C . LYS B 1 101 ? -6.523 11.016 -8.688 1 91 101 LYS B C 1
ATOM 1585 O O . LYS B 1 101 ? -5.793 11.977 -8.438 1 91 101 LYS B O 1
ATOM 1590 N N . LEU B 1 102 ? -6.062 9.805 -8.688 1 91.56 102 LEU B N 1
ATOM 1591 C CA . LEU B 1 102 ? -4.852 9.414 -7.973 1 91.56 102 LEU B CA 1
ATOM 1592 C C . LEU B 1 102 ? -3.625 10.094 -8.57 1 91.56 102 LEU B C 1
ATOM 1594 O O . LEU B 1 102 ? -2.711 10.484 -7.84 1 91.56 102 LEU B O 1
ATOM 1598 N N . GLY B 1 103 ? -3.658 10.188 -9.898 1 89.75 103 GLY B N 1
ATOM 1599 C CA . GLY B 1 103 ? -2.541 10.875 -10.531 1 89.75 103 GLY B CA 1
ATOM 1600 C C . GLY B 1 103 ? -2.297 12.258 -9.969 1 89.75 103 GLY B C 1
ATOM 1601 O O . GLY B 1 103 ? -1.158 12.617 -9.656 1 89.75 103 GLY B O 1
ATOM 1602 N N . LEU B 1 104 ? -3.314 13 -9.797 1 92.31 104 LEU B N 1
ATOM 1603 C CA . LEU B 1 104 ? -3.219 14.359 -9.258 1 92.31 104 LEU B CA 1
ATOM 1604 C C . LEU B 1 104 ? -2.846 14.336 -7.781 1 92.31 104 LEU B C 1
ATOM 1606 O O . LEU B 1 104 ? -2.027 15.141 -7.332 1 92.31 104 LEU B O 1
ATOM 1610 N N . ILE B 1 105 ? -3.457 13.453 -7.094 1 94.44 105 ILE B N 1
ATOM 1611 C CA . ILE B 1 105 ? -3.166 13.336 -5.668 1 94.44 105 ILE B CA 1
ATOM 1612 C C . ILE B 1 105 ? -1.693 12.984 -5.469 1 94.44 105 ILE B C 1
ATOM 1614 O O . ILE B 1 105 ? -1.022 13.562 -4.609 1 94.44 105 ILE B O 1
ATOM 1618 N N . PHE B 1 106 ? -1.204 12.133 -6.281 1 94.56 106 PHE B N 1
ATOM 1619 C CA . PHE B 1 106 ? 0.205 11.766 -6.195 1 94.56 106 PHE B CA 1
ATOM 1620 C C . PHE B 1 106 ? 1.096 12.984 -6.391 1 94.56 106 PHE B C 1
ATOM 1622 O O . PHE B 1 106 ? 2.057 13.18 -5.645 1 94.56 106 PHE B O 1
ATOM 1629 N N . LEU B 1 107 ? 0.731 13.75 -7.328 1 93.94 107 LEU B N 1
ATOM 1630 C CA . LEU B 1 107 ? 1.514 14.945 -7.621 1 93.94 107 LEU B CA 1
ATOM 1631 C C . LEU B 1 107 ? 1.492 15.906 -6.441 1 93.94 107 LEU B C 1
ATOM 1633 O O . LEU B 1 107 ? 2.543 16.391 -6.004 1 93.94 107 LEU B O 1
ATOM 1637 N N . ASP B 1 108 ? 0.325 16.141 -5.969 1 96.12 108 ASP B N 1
ATOM 1638 C CA . ASP B 1 108 ? 0.158 17.078 -4.859 1 96.12 108 ASP B CA 1
ATOM 1639 C C . ASP B 1 108 ? 0.859 16.562 -3.602 1 96.12 108 ASP B C 1
ATOM 1641 O O . ASP B 1 108 ? 1.488 17.344 -2.879 1 96.12 108 ASP B O 1
ATOM 1645 N N . VAL B 1 109 ? 0.767 15.32 -3.365 1 97.31 109 VAL B N 1
ATOM 1646 C CA . VAL B 1 109 ? 1.373 14.711 -2.188 1 97.31 109 VAL B CA 1
ATOM 1647 C C . VAL B 1 109 ? 2.895 14.773 -2.297 1 97.31 109 VAL B C 1
ATOM 1649 O O . VAL B 1 109 ? 3.584 15.047 -1.312 1 97.31 109 VAL B O 1
ATOM 1652 N N . LYS B 1 110 ? 3.352 14.5 -3.473 1 96 110 LYS B N 1
ATOM 1653 C CA . LYS B 1 110 ? 4.793 14.594 -3.691 1 96 110 LYS B CA 1
ATOM 1654 C C . LYS B 1 110 ? 5.305 15.992 -3.379 1 96 110 LYS B C 1
ATOM 1656 O O . LYS B 1 110 ? 6.316 16.156 -2.689 1 96 110 LYS B O 1
ATOM 1661 N N . ARG B 1 111 ? 4.648 16.969 -3.875 1 96.56 111 ARG B N 1
ATOM 1662 C CA . ARG B 1 111 ? 5.027 18.359 -3.625 1 96.56 111 ARG B CA 1
ATOM 1663 C C . ARG B 1 111 ? 4.977 18.672 -2.135 1 96.56 111 ARG B C 1
ATOM 1665 O O . ARG B 1 111 ? 5.891 19.312 -1.601 1 96.56 111 ARG B O 1
ATOM 1672 N N . ALA B 1 112 ? 3.924 18.234 -1.511 1 97.69 112 ALA B N 1
ATOM 1673 C CA . ALA B 1 112 ? 3.777 18.469 -0.076 1 97.69 112 ALA B CA 1
ATOM 1674 C C . ALA B 1 112 ? 4.887 17.781 0.708 1 97.69 112 ALA B C 1
ATOM 1676 O O . ALA B 1 112 ? 5.445 18.359 1.647 1 97.69 112 ALA B O 1
ATOM 1677 N N . ALA B 1 113 ? 5.211 16.609 0.331 1 97.62 113 ALA B N 1
ATOM 1678 C CA . ALA B 1 113 ? 6.273 15.859 0.993 1 97.62 113 ALA B CA 1
ATOM 1679 C C . ALA B 1 113 ? 7.609 16.594 0.895 1 97.62 113 ALA B C 1
ATOM 1681 O O . ALA B 1 113 ? 8.359 16.656 1.868 1 97.62 113 ALA B O 1
ATOM 1682 N N . GLU B 1 114 ? 7.848 17.125 -0.267 1 97.31 114 GLU B N 1
ATOM 1683 C CA . GLU B 1 114 ? 9.07 17.906 -0.455 1 97.31 114 GLU B CA 1
ATOM 1684 C C . GLU B 1 114 ? 9.086 19.141 0.437 1 97.31 114 GLU B C 1
ATOM 1686 O O . GLU B 1 114 ? 10.125 19.484 1.007 1 97.31 114 GLU B O 1
ATOM 1691 N N . SER B 1 115 ? 7.973 19.797 0.516 1 97.38 115 SER B N 1
ATOM 1692 C CA . SER B 1 115 ? 7.859 20.969 1.374 1 97.38 115 SER B CA 1
ATOM 1693 C C . SER B 1 115 ? 8.086 20.609 2.838 1 97.38 115 SER B C 1
ATOM 1695 O O . SER B 1 115 ? 8.688 21.391 3.588 1 97.38 115 SER B O 1
ATOM 1697 N N . ILE B 1 116 ? 7.613 19.453 3.232 1 97.69 116 ILE B N 1
ATOM 1698 C CA . ILE B 1 116 ? 7.766 18.984 4.609 1 97.69 116 ILE B CA 1
ATOM 1699 C C . ILE B 1 116 ? 9.242 18.781 4.926 1 97.69 116 ILE B C 1
ATOM 1701 O O . ILE B 1 116 ? 9.703 19.125 6.016 1 97.69 116 ILE B O 1
ATOM 1705 N N . VAL B 1 117 ? 9.922 18.219 3.988 1 96.12 117 VAL B N 1
ATOM 1706 C CA . VAL B 1 117 ? 11.352 17.984 4.168 1 96.12 117 VAL B CA 1
ATOM 1707 C C . VAL B 1 117 ? 12.055 19.312 4.48 1 96.12 117 VAL B C 1
ATOM 1709 O O . VAL B 1 117 ? 12.953 19.359 5.324 1 96.12 117 VAL B O 1
ATOM 1712 N N . ASP B 1 118 ? 11.633 20.391 3.871 1 95.25 118 ASP B N 1
ATOM 1713 C CA . ASP B 1 118 ? 12.258 21.688 4.039 1 95.25 118 ASP B CA 1
ATOM 1714 C C . ASP B 1 118 ? 11.984 22.25 5.43 1 95.25 118 ASP B C 1
ATOM 1716 O O . ASP B 1 118 ? 12.664 23.188 5.875 1 95.25 118 ASP B O 1
ATOM 1720 N N . VAL B 1 119 ? 10.961 21.719 6.094 1 93.38 119 VAL B N 1
ATOM 1721 C CA . VAL B 1 119 ? 10.516 22.297 7.359 1 93.38 119 VAL B CA 1
ATOM 1722 C C . VAL B 1 119 ? 11.062 21.469 8.523 1 93.38 119 VAL B C 1
ATOM 1724 O O . VAL B 1 119 ? 11.25 21.984 9.625 1 93.38 119 VAL B O 1
ATOM 1727 N N . ILE B 1 120 ? 11.336 20.266 8.328 1 87.88 120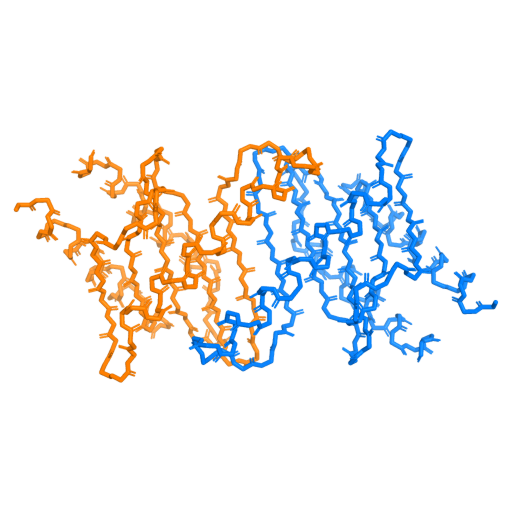 ILE B N 1
ATOM 1728 C CA . ILE B 1 120 ? 11.711 19.406 9.453 1 87.88 120 ILE B CA 1
ATOM 1729 C C . ILE B 1 120 ? 13.227 19.25 9.5 1 87.88 120 ILE B C 1
ATOM 1731 O O . ILE B 1 120 ? 13.906 19.422 8.492 1 87.88 120 ILE B O 1
#